Protein AF-A0A8J6LBN3-F1 (afdb_monomer_lite)

InterPro domains:
  IPR030045 Alpha-catulin 1 [PTHR46342] (18-241)
  IPR036723 Alpha-catenin/vinculin-like superfamily [SSF47220] (35-167)

pLDDT: mean 79.12, std 19.77, range [32.19, 98.75]

Foldseek 3Di:
DVVVVVVVVVVVVVCVVPVVVVVVVVVVVVVVVVVVLLVLLVVLLVLLVCLVVLLVVLLVLLVVLLVCLLVLVPVVNVVSLVVNVVSLVSLLVSLVSLLVSAPDPVLVVLSVVLSVQSVVLSNVLSVLSVVCSVPNPDPVSSVSNVVSSVSSVVSSVSSNVSSVVSVCNSPDDPDPPPVVPPPPPDDPPPPDDDPDPDPDPPVVVVVVVVVVVVVVVVVVVVVVVVVVVVVVVVVVVVVVPDDDPPPVVPVVPPPD

Secondary structure (DSSP, 8-state):
-HHHHHHHHHHHHHHHHT-HHHHHHHHHHHHHHHHHHHHHHHHHHHHHHHHHHHHHHHHHHHHHHHHHHHTT-HHHHHHHHHHHHHHHHHHHHHHHHHHHH-SSHHHHHHHHHHHHHHHHHTTHHHHHHHHHHHSTT-HHHHHHHHHHHHHHHHHHHHHHHHHHHHHHHHH-------------S-SS-------------HHHHHHHHHHHHHHHHHHHHHHHHHHHHHHHHHHHHHHTT------TTTTTSS--

Organism: Tenebrio molitor (NCBI:txid7067)

Sequence (256 aa):
MFWIWIVKLKIGFEGAINCPEVENSVSACINSARDLSRHLANAGIQQAQELSTATKQGLELVSSIRQQALMSDIDRLHHTSNAFQDSIDHILEVCKLLRHVAVSETLQVSAKFTEINLRVYGPQVITAAKTLAAYPGSKIAQENLEVFADMYQWLVSDVTTIVKDVLEASQAKPEKQVYMSLPRPGKHGTTSKPLKAVRLDTEEQEKIAKSGLEMKLITSEMDAETDKWQESNTQVEAVRKFPPCVFSEIIVNEQN

Structure (mmCIF, N/CA/C/O backbone):
data_AF-A0A8J6LBN3-F1
#
_entry.id   AF-A0A8J6LBN3-F1
#
loop_
_atom_site.group_PDB
_atom_site.id
_atom_site.type_symbol
_atom_site.label_atom_id
_atom_site.label_alt_id
_atom_site.label_comp_id
_atom_site.label_asym_id
_atom_site.label_entity_id
_atom_site.label_seq_id
_atom_site.pdbx_PDB_ins_code
_atom_site.Cartn_x
_atom_site.Cartn_y
_atom_site.Cartn_z
_atom_site.occupancy
_atom_site.B_iso_or_equiv
_atom_site.auth_seq_id
_atom_site.auth_comp_id
_atom_site.auth_asym_id
_atom_site.auth_atom_id
_atom_site.pdbx_PDB_model_num
ATOM 1 N N . MET A 1 1 ? 18.881 -17.335 -69.784 1.00 61.88 1 MET A N 1
ATOM 2 C CA . MET A 1 1 ? 17.927 -16.371 -69.182 1.00 61.88 1 MET A CA 1
ATOM 3 C C . MET A 1 1 ? 17.550 -16.711 -67.740 1.00 61.88 1 MET A C 1
ATOM 5 O O . MET A 1 1 ? 17.575 -15.811 -66.915 1.00 61.88 1 MET A O 1
ATOM 9 N N . PHE A 1 2 ? 17.277 -17.976 -67.399 1.00 60.41 2 PHE A N 1
ATOM 10 C CA . PHE A 1 2 ? 16.879 -18.385 -66.038 1.00 60.41 2 PHE A CA 1
ATOM 11 C C . PHE A 1 2 ? 17.919 -18.055 -64.944 1.00 60.41 2 PHE A C 1
ATOM 13 O O . PHE A 1 2 ? 17.580 -17.504 -63.904 1.00 60.41 2 PHE A O 1
ATOM 20 N N . TRP A 1 3 ? 19.207 -18.277 -65.225 1.00 57.00 3 TRP A N 1
ATOM 21 C CA . TRP A 1 3 ? 20.314 -17.916 -64.325 1.00 57.00 3 TRP A CA 1
ATOM 22 C C . TRP A 1 3 ? 20.430 -16.410 -64.060 1.00 57.00 3 TRP A C 1
ATOM 24 O O . TRP A 1 3 ? 20.698 -15.999 -62.939 1.00 57.00 3 TRP A O 1
ATOM 34 N N . ILE A 1 4 ? 20.161 -15.579 -65.069 1.00 73.56 4 ILE A N 1
ATOM 35 C CA . ILE A 1 4 ? 20.159 -14.116 -64.924 1.00 73.56 4 ILE A CA 1
ATOM 36 C C . ILE A 1 4 ? 19.003 -13.682 -64.019 1.00 73.56 4 ILE A C 1
ATOM 38 O O . ILE A 1 4 ? 19.170 -12.769 -63.217 1.00 73.56 4 ILE A O 1
ATOM 42 N N . TRP A 1 5 ? 17.850 -14.353 -64.112 1.00 75.06 5 TRP A N 1
ATOM 43 C CA . TRP A 1 5 ? 16.695 -14.078 -63.261 1.00 75.06 5 TRP A CA 1
ATOM 44 C C . TRP A 1 5 ? 16.951 -14.483 -61.804 1.00 75.06 5 TRP A C 1
ATOM 46 O O . TRP A 1 5 ? 16.699 -13.683 -60.913 1.00 75.06 5 TRP A O 1
ATOM 56 N N . ILE A 1 6 ? 17.558 -15.652 -61.562 1.00 74.31 6 ILE A N 1
ATOM 57 C CA . ILE A 1 6 ? 17.963 -16.098 -60.216 1.00 74.31 6 ILE A CA 1
ATOM 58 C C . ILE A 1 6 ? 18.986 -15.142 -59.593 1.00 74.31 6 ILE A C 1
ATOM 60 O O . ILE A 1 6 ? 18.838 -14.774 -58.433 1.00 74.31 6 ILE A O 1
ATOM 64 N N . VAL A 1 7 ? 19.990 -14.693 -60.353 1.00 71.94 7 VAL A N 1
ATOM 65 C CA . VAL A 1 7 ? 20.985 -13.724 -59.865 1.00 71.94 7 VAL A CA 1
ATOM 66 C C . VAL A 1 7 ? 20.333 -12.370 -59.566 1.00 71.94 7 VAL A C 1
ATOM 68 O O . VAL A 1 7 ? 20.595 -11.796 -58.516 1.00 71.94 7 VAL A O 1
ATOM 71 N N . LYS A 1 8 ? 19.412 -11.885 -60.412 1.00 66.19 8 LYS A N 1
ATOM 72 C CA . LYS A 1 8 ? 18.632 -10.663 -60.134 1.00 66.19 8 LYS A CA 1
ATOM 73 C C . LYS A 1 8 ? 17.746 -10.795 -58.894 1.00 66.19 8 LYS A C 1
ATOM 75 O O . LYS A 1 8 ? 17.638 -9.840 -58.134 1.00 66.19 8 LYS A O 1
ATOM 80 N N . LEU A 1 9 ? 17.140 -11.963 -58.682 1.00 62.69 9 LEU A N 1
ATOM 81 C CA . LEU A 1 9 ? 16.309 -12.247 -57.513 1.00 62.69 9 LEU A CA 1
ATOM 82 C C . LEU A 1 9 ? 17.159 -12.321 -56.236 1.00 62.69 9 LEU A C 1
ATOM 84 O O . LEU A 1 9 ? 16.776 -11.760 -55.218 1.00 62.69 9 LEU A O 1
ATOM 88 N N . LYS A 1 10 ? 18.338 -12.957 -56.305 1.00 54.16 10 LYS A N 1
ATOM 89 C CA . LYS A 1 10 ? 19.305 -13.066 -55.203 1.00 54.16 10 LYS A CA 1
ATOM 90 C C . LYS A 1 10 ? 19.868 -11.695 -54.809 1.00 54.16 10 LYS A C 1
ATOM 92 O O . LYS A 1 10 ? 19.822 -11.357 -53.636 1.00 54.16 10 LYS A O 1
ATOM 97 N N . ILE A 1 11 ? 20.270 -10.875 -55.786 1.00 58.59 11 ILE A N 1
ATOM 98 C CA . ILE A 1 11 ? 20.751 -9.497 -55.572 1.00 58.59 11 ILE A CA 1
ATOM 99 C C . ILE A 1 11 ? 19.627 -8.586 -55.055 1.00 58.59 11 ILE A C 1
ATOM 101 O O . ILE A 1 11 ? 19.864 -7.761 -54.180 1.00 58.59 11 ILE A O 1
ATOM 105 N N . GLY A 1 12 ? 18.397 -8.740 -55.556 1.00 58.03 12 GLY A N 1
ATOM 106 C CA . GLY A 1 12 ? 17.231 -8.017 -55.036 1.00 58.03 12 GLY A CA 1
ATOM 107 C C . GLY A 1 12 ? 16.886 -8.404 -53.594 1.00 58.03 12 GLY A C 1
ATOM 108 O O . GLY A 1 12 ? 16.470 -7.552 -52.815 1.00 58.03 12 GLY A O 1
ATOM 109 N N . PHE A 1 13 ? 17.117 -9.665 -53.219 1.00 53.53 13 PHE A N 1
ATOM 110 C CA . PHE A 1 13 ? 16.928 -10.166 -51.859 1.00 53.53 13 PHE A CA 1
ATOM 111 C C . PHE A 1 13 ? 18.063 -9.722 -50.915 1.00 53.53 13 PHE A C 1
ATOM 113 O O . PHE A 1 13 ? 17.789 -9.256 -49.816 1.00 53.53 13 PHE A O 1
ATOM 120 N N . GLU A 1 14 ? 19.326 -9.762 -51.350 1.00 52.44 14 GLU A N 1
ATOM 121 C CA . GLU A 1 14 ? 20.478 -9.234 -50.592 1.00 52.44 14 GLU A CA 1
ATOM 122 C C . GLU A 1 14 ? 20.447 -7.704 -50.446 1.00 52.44 14 GLU A C 1
ATOM 124 O O . GLU A 1 14 ? 20.830 -7.182 -49.401 1.00 52.44 14 GLU A O 1
ATOM 129 N N . GLY A 1 15 ? 19.920 -6.980 -51.439 1.00 55.19 15 GLY A N 1
ATOM 130 C CA . GLY A 1 15 ? 19.675 -5.536 -51.354 1.00 55.19 15 GLY A CA 1
ATOM 131 C C . GLY A 1 15 ? 18.536 -5.159 -50.399 1.00 55.19 15 GLY A C 1
ATOM 132 O O . GLY A 1 15 ? 18.567 -4.080 -49.814 1.00 55.19 15 GLY A O 1
ATOM 133 N N . ALA A 1 16 ? 17.563 -6.052 -50.193 1.00 54.28 16 ALA A N 1
ATOM 134 C CA . ALA A 1 16 ? 16.491 -5.867 -49.214 1.00 54.28 16 ALA A CA 1
ATOM 135 C C . ALA A 1 16 ? 16.938 -6.186 -47.774 1.00 54.28 16 ALA A C 1
ATOM 137 O O . ALA A 1 16 ? 16.460 -5.548 -46.840 1.00 54.28 16 ALA A O 1
ATOM 138 N N . ILE A 1 17 ? 17.876 -7.128 -47.594 1.00 58.03 17 ILE A N 1
ATOM 139 C CA . ILE A 1 17 ? 18.447 -7.507 -46.284 1.00 58.03 17 ILE A CA 1
ATOM 140 C C . ILE A 1 17 ? 19.339 -6.397 -45.694 1.00 58.03 17 ILE A C 1
ATOM 142 O O . ILE A 1 17 ? 19.475 -6.311 -44.481 1.00 58.03 17 ILE A O 1
ATOM 146 N N . ASN A 1 18 ? 19.905 -5.523 -46.531 1.00 61.47 18 ASN A N 1
ATOM 147 C CA . ASN A 1 18 ? 20.752 -4.393 -46.129 1.00 61.47 18 ASN A CA 1
ATOM 148 C C . ASN A 1 18 ? 20.163 -3.056 -46.607 1.00 61.47 18 ASN A C 1
ATOM 150 O O . ASN A 1 18 ? 20.886 -2.206 -47.126 1.00 61.47 18 ASN A O 1
ATOM 154 N N . CYS A 1 19 ? 18.847 -2.864 -46.485 1.00 74.38 19 CYS A N 1
ATOM 155 C CA . CYS A 1 19 ? 18.234 -1.585 -46.831 1.00 74.38 19 CYS A CA 1
ATOM 156 C C . CYS A 1 19 ? 18.476 -0.567 -45.695 1.00 74.38 19 CYS A C 1
ATOM 158 O O . CYS A 1 19 ? 17.833 -0.669 -44.646 1.00 74.38 19 CYS A O 1
ATOM 160 N N . PRO A 1 20 ? 19.362 0.436 -45.869 1.00 82.06 20 PRO A N 1
ATOM 161 C CA . PRO A 1 20 ? 19.705 1.381 -44.804 1.00 82.06 20 PRO A CA 1
ATOM 162 C C . PRO A 1 20 ? 18.500 2.207 -44.339 1.00 82.06 20 PRO A C 1
ATOM 164 O O . PRO A 1 20 ? 18.468 2.660 -43.204 1.00 82.06 20 PRO A O 1
ATOM 167 N N . GLU A 1 21 ? 17.485 2.382 -45.185 1.00 86.25 21 GLU A N 1
ATOM 168 C CA . GLU A 1 21 ? 16.239 3.064 -44.828 1.00 86.25 21 GLU A CA 1
ATOM 169 C C . GLU A 1 21 ? 15.400 2.255 -43.826 1.00 86.25 21 GLU A C 1
ATOM 171 O O . GLU A 1 21 ? 14.834 2.828 -42.891 1.00 86.25 21 GLU A O 1
ATOM 176 N N . VAL A 1 22 ? 15.381 0.922 -43.957 1.00 86.88 22 VAL A N 1
ATOM 177 C CA . VAL A 1 22 ? 14.714 0.027 -42.999 1.00 86.88 22 VAL A CA 1
ATOM 178 C C . VAL A 1 22 ? 15.486 0.009 -41.683 1.00 86.88 22 VAL A C 1
ATOM 180 O O . VAL A 1 22 ? 14.884 0.220 -40.637 1.00 86.88 22 VAL A O 1
ATOM 183 N N . GLU A 1 23 ? 16.812 -0.139 -41.724 1.00 86.25 23 GLU A N 1
ATOM 184 C CA . GLU A 1 23 ? 17.676 -0.084 -40.532 1.00 86.25 23 GLU A CA 1
ATOM 185 C C . GLU A 1 23 ? 17.567 1.257 -39.785 1.00 86.25 23 GLU A C 1
ATOM 187 O O . GLU A 1 23 ? 17.463 1.291 -38.555 1.00 86.25 23 GLU A O 1
ATOM 192 N N . ASN A 1 24 ? 17.511 2.375 -40.518 1.00 90.25 24 ASN A N 1
ATOM 193 C CA . ASN A 1 24 ? 17.287 3.704 -39.947 1.00 90.25 24 ASN A CA 1
ATOM 194 C C . ASN A 1 24 ? 15.899 3.812 -39.304 1.00 90.25 24 ASN A C 1
ATOM 196 O O . ASN A 1 24 ? 15.774 4.358 -38.209 1.00 90.25 24 ASN A O 1
ATOM 200 N N . SER A 1 25 ? 14.865 3.269 -39.953 1.00 91.19 25 SER A N 1
ATOM 201 C CA . SER A 1 25 ? 13.492 3.270 -39.430 1.00 91.19 25 SER A CA 1
ATOM 202 C C . SER A 1 25 ? 13.354 2.399 -38.178 1.00 91.19 25 SER A C 1
ATOM 204 O O . SER A 1 25 ? 12.734 2.815 -37.200 1.00 91.19 25 SER A O 1
ATOM 206 N N . VAL A 1 26 ? 13.984 1.219 -38.166 1.00 91.75 26 VAL A N 1
ATOM 207 C CA . VAL A 1 26 ? 14.058 0.324 -37.000 1.00 91.75 26 VAL A CA 1
ATOM 208 C C . VAL A 1 26 ? 14.799 1.012 -35.856 1.00 91.75 26 VAL A C 1
ATOM 210 O O . VAL A 1 26 ? 14.298 1.052 -34.733 1.00 91.75 26 VAL A O 1
ATOM 213 N N . SER A 1 27 ? 15.952 1.623 -36.137 1.00 92.50 27 SER A N 1
ATOM 214 C CA . SER A 1 27 ? 16.734 2.368 -35.144 1.00 92.50 27 SER A CA 1
ATOM 215 C C . SER A 1 27 ? 15.947 3.543 -34.559 1.00 92.50 27 SER A C 1
ATOM 217 O O . SER A 1 27 ? 15.926 3.727 -33.341 1.00 92.50 27 SER A O 1
ATOM 219 N N . ALA A 1 28 ? 15.252 4.311 -35.404 1.00 93.75 28 ALA A N 1
ATOM 220 C CA . ALA A 1 28 ? 14.377 5.396 -34.971 1.00 93.75 28 ALA A CA 1
ATOM 221 C C . ALA A 1 28 ? 13.243 4.878 -34.074 1.00 93.75 28 ALA A C 1
ATOM 223 O O . ALA A 1 28 ? 13.033 5.421 -32.993 1.00 93.75 28 ALA A O 1
ATOM 224 N N . CYS A 1 29 ? 12.583 3.782 -34.461 1.00 93.69 29 CYS A N 1
ATOM 225 C CA . CYS A 1 29 ? 11.525 3.157 -33.668 1.00 93.69 29 CYS A CA 1
ATOM 226 C C . CYS A 1 29 ? 12.027 2.679 -32.296 1.00 93.69 29 CYS A C 1
ATOM 228 O O . CYS A 1 29 ? 11.369 2.915 -31.283 1.00 93.69 29 CYS A O 1
ATOM 230 N N . ILE A 1 30 ? 13.202 2.041 -32.237 1.00 92.75 30 ILE A N 1
ATOM 231 C CA . ILE A 1 30 ? 13.820 1.602 -30.977 1.00 92.75 30 ILE A CA 1
ATOM 232 C C . ILE A 1 30 ? 14.120 2.806 -30.078 1.00 92.75 30 ILE A C 1
ATOM 234 O O . ILE A 1 30 ? 13.855 2.756 -28.876 1.00 92.75 30 ILE A O 1
ATOM 238 N N . ASN A 1 31 ? 14.656 3.891 -30.642 1.00 92.62 31 ASN A N 1
ATOM 239 C CA . ASN A 1 31 ? 14.957 5.101 -29.880 1.00 92.62 31 ASN A CA 1
ATOM 240 C C . ASN A 1 31 ? 13.678 5.755 -29.344 1.00 92.62 31 ASN A C 1
ATOM 242 O O . ASN A 1 31 ? 13.597 6.021 -28.149 1.00 92.62 31 ASN A O 1
ATOM 246 N N . SER A 1 32 ? 12.641 5.900 -30.172 1.00 94.38 32 SER A N 1
ATOM 247 C CA . SER A 1 32 ? 11.343 6.420 -29.729 1.00 94.38 32 SER A CA 1
ATOM 248 C C . SER A 1 32 ? 10.697 5.553 -28.642 1.00 94.38 32 SER A C 1
ATOM 250 O O . SER A 1 32 ? 10.142 6.087 -27.685 1.00 94.38 32 SER A O 1
ATOM 252 N N . ALA A 1 33 ? 10.799 4.222 -28.739 1.00 88.69 33 ALA A N 1
ATOM 253 C CA . ALA A 1 33 ? 10.294 3.311 -27.711 1.00 88.69 33 ALA A CA 1
ATOM 254 C C . ALA A 1 33 ? 11.056 3.456 -26.381 1.00 88.69 33 ALA A C 1
ATOM 256 O O . ALA A 1 33 ? 10.445 3.448 -25.310 1.00 88.69 33 ALA A O 1
ATOM 257 N N . ARG A 1 34 ? 12.382 3.637 -26.435 1.00 86.94 34 ARG A N 1
ATOM 258 C CA . ARG A 1 34 ? 13.212 3.902 -25.248 1.00 86.94 34 ARG A CA 1
ATOM 259 C C . ARG A 1 34 ? 12.866 5.238 -24.599 1.00 86.94 34 ARG A C 1
ATOM 261 O O . ARG A 1 34 ? 12.738 5.291 -23.378 1.00 86.94 34 ARG A O 1
ATOM 268 N N . ASP A 1 35 ? 12.679 6.284 -25.396 1.00 88.50 35 ASP A N 1
ATOM 269 C CA . ASP A 1 35 ? 12.306 7.608 -24.894 1.00 88.50 35 ASP A CA 1
ATOM 270 C C . ASP A 1 35 ? 10.929 7.578 -24.226 1.00 88.50 35 ASP A C 1
ATOM 272 O O . ASP A 1 35 ? 10.769 8.085 -23.114 1.00 88.50 35 ASP A O 1
ATOM 276 N N . LEU A 1 36 ? 9.955 6.900 -24.841 1.00 87.25 36 LEU A N 1
ATOM 277 C CA . LEU A 1 36 ? 8.641 6.686 -24.237 1.00 87.25 36 LEU A CA 1
ATOM 278 C C . LEU A 1 36 ? 8.747 5.924 -22.911 1.00 87.25 36 LEU A C 1
ATOM 280 O O . LEU A 1 36 ? 8.191 6.369 -21.908 1.00 87.25 36 LEU A O 1
ATOM 284 N N . SER A 1 37 ? 9.489 4.813 -22.881 1.00 84.69 37 SER A N 1
ATOM 285 C CA . SER A 1 37 ? 9.711 4.035 -21.656 1.00 84.69 37 SER A CA 1
ATOM 286 C C . SER A 1 37 ? 10.328 4.891 -20.550 1.00 84.69 37 SER A C 1
ATOM 288 O O . SER A 1 37 ? 9.928 4.784 -19.392 1.00 84.69 37 SER A O 1
ATOM 290 N N . ARG A 1 38 ? 11.275 5.768 -20.897 1.00 85.00 38 ARG A N 1
ATOM 291 C CA . ARG A 1 38 ? 11.908 6.689 -19.951 1.00 85.00 38 ARG A CA 1
ATOM 292 C C . ARG A 1 38 ? 10.930 7.741 -19.435 1.00 85.00 38 ARG A C 1
ATOM 294 O O . ARG A 1 38 ? 10.927 8.026 -18.242 1.00 85.00 38 ARG A O 1
ATOM 301 N N . HIS A 1 39 ? 10.100 8.316 -20.303 1.00 87.50 39 HIS A N 1
ATOM 302 C CA . HIS A 1 39 ? 9.077 9.278 -19.890 1.00 87.50 39 HIS A CA 1
ATOM 303 C C . HIS A 1 39 ? 8.029 8.643 -18.972 1.00 87.50 39 HIS A C 1
ATOM 305 O O . HIS A 1 39 ? 7.681 9.245 -17.960 1.00 87.50 39 HIS A O 1
ATOM 311 N N . LEU A 1 40 ? 7.582 7.420 -19.272 1.00 84.94 40 LEU A N 1
ATOM 312 C CA . LEU A 1 40 ? 6.661 6.672 -18.413 1.00 84.94 40 LEU A CA 1
ATOM 313 C C . LEU A 1 40 ? 7.285 6.356 -17.051 1.00 84.94 40 LEU A C 1
ATOM 315 O O . LEU A 1 40 ? 6.641 6.566 -16.026 1.00 84.94 40 LEU A O 1
ATOM 319 N N . ALA A 1 41 ? 8.549 5.923 -17.029 1.00 83.56 41 ALA A N 1
ATOM 320 C CA . ALA A 1 41 ? 9.274 5.689 -15.785 1.00 83.56 41 ALA A CA 1
ATOM 321 C C . ALA A 1 41 ? 9.385 6.970 -14.947 1.00 83.56 41 ALA A C 1
ATOM 323 O O . ALA A 1 41 ? 9.051 6.959 -13.766 1.00 83.56 41 ALA A O 1
ATOM 324 N N . ASN A 1 42 ? 9.765 8.093 -15.564 1.00 85.00 42 ASN A N 1
ATOM 325 C CA . ASN A 1 42 ? 9.857 9.385 -14.884 1.00 85.00 42 ASN A CA 1
ATOM 326 C C . ASN A 1 42 ? 8.506 9.857 -14.331 1.00 85.00 42 ASN A C 1
ATOM 328 O O . ASN A 1 42 ? 8.455 10.343 -13.205 1.00 85.00 42 ASN A O 1
ATOM 332 N N . ALA A 1 43 ? 7.422 9.705 -15.096 1.00 86.19 43 ALA A N 1
ATOM 333 C CA . ALA A 1 43 ? 6.079 10.059 -14.644 1.00 86.19 43 ALA A CA 1
ATOM 334 C C . ALA A 1 43 ? 5.640 9.184 -13.458 1.00 86.19 43 ALA A C 1
ATOM 336 O O . ALA A 1 43 ? 5.138 9.701 -12.461 1.00 86.19 43 ALA A O 1
ATOM 337 N N . GLY A 1 44 ? 5.897 7.872 -13.520 1.00 83.31 44 GLY A N 1
ATOM 338 C CA . GLY A 1 44 ? 5.601 6.963 -12.411 1.00 83.31 44 GLY A CA 1
ATOM 339 C C . GLY A 1 44 ? 6.398 7.278 -11.147 1.00 83.31 44 GLY A C 1
ATOM 340 O O . GLY A 1 44 ? 5.863 7.253 -10.041 1.00 83.31 44 GLY A O 1
ATOM 341 N N . ILE A 1 45 ? 7.659 7.659 -11.321 1.00 80.12 45 ILE A N 1
ATOM 342 C CA . ILE A 1 45 ? 8.553 8.114 -10.257 1.00 80.12 45 ILE A CA 1
ATOM 343 C C . ILE A 1 45 ? 8.069 9.421 -9.621 1.00 80.12 45 ILE A C 1
ATOM 345 O O . ILE A 1 45 ? 8.094 9.538 -8.399 1.00 80.12 45 ILE A O 1
ATOM 349 N N . GLN A 1 46 ? 7.611 10.391 -10.415 1.00 83.81 46 GLN A N 1
ATOM 350 C CA . GLN A 1 46 ? 7.053 11.643 -9.894 1.00 83.81 46 GLN A CA 1
ATOM 351 C C . GLN A 1 46 ? 5.806 11.382 -9.046 1.00 83.81 46 GLN A C 1
ATOM 353 O O . GLN A 1 46 ? 5.722 11.882 -7.928 1.00 83.81 46 GLN A O 1
ATOM 358 N N . GLN A 1 47 ? 4.900 10.519 -9.515 1.00 81.62 47 GLN A N 1
ATOM 359 C CA . GLN A 1 47 ? 3.726 10.127 -8.732 1.00 81.62 47 GLN A CA 1
ATOM 360 C C . GLN A 1 47 ? 4.120 9.431 -7.417 1.00 81.62 47 GLN A C 1
ATOM 362 O O . GLN A 1 47 ? 3.490 9.631 -6.382 1.00 81.62 47 GLN A O 1
ATOM 367 N N . ALA A 1 48 ? 5.208 8.655 -7.421 1.00 80.50 48 ALA A N 1
ATOM 368 C CA . ALA A 1 48 ? 5.722 8.005 -6.219 1.00 80.50 48 ALA A CA 1
ATOM 369 C C . ALA A 1 48 ? 6.308 8.986 -5.183 1.00 80.50 48 ALA A C 1
ATOM 371 O O . ALA A 1 48 ? 6.372 8.652 -4.001 1.00 80.50 48 ALA A O 1
ATOM 372 N N . GLN A 1 49 ? 6.700 10.204 -5.574 1.00 77.75 49 GLN A N 1
ATOM 373 C CA . GLN A 1 49 ? 7.167 11.228 -4.627 1.00 77.75 49 GLN A CA 1
ATOM 374 C C . GLN A 1 49 ? 6.018 11.778 -3.766 1.00 77.75 49 GLN A C 1
ATOM 376 O O . GLN A 1 49 ? 6.203 12.039 -2.572 1.00 77.75 49 GLN A O 1
ATOM 381 N N . GLU A 1 50 ? 4.811 11.872 -4.333 1.00 81.38 50 GLU A N 1
ATOM 382 C CA . GLU A 1 50 ? 3.594 12.268 -3.609 1.00 81.38 50 GLU A CA 1
ATOM 383 C C . GLU A 1 50 ? 3.136 11.201 -2.599 1.00 81.38 50 GLU A C 1
ATOM 385 O O . GLU A 1 50 ? 2.437 11.514 -1.631 1.00 81.38 50 GLU A O 1
ATOM 390 N N . LEU A 1 51 ? 3.597 9.953 -2.755 1.00 88.19 51 LEU A N 1
ATOM 391 C CA . LEU A 1 51 ? 3.222 8.829 -1.896 1.00 88.19 51 LEU A CA 1
ATOM 392 C C . LEU A 1 51 ? 3.587 9.047 -0.425 1.00 88.19 51 LEU A C 1
ATOM 394 O O . LEU A 1 51 ? 2.873 8.580 0.455 1.00 88.19 51 LEU A O 1
ATOM 398 N N . SER A 1 52 ? 4.656 9.801 -0.153 1.00 87.50 52 SER A N 1
ATOM 399 C CA . SER A 1 52 ? 5.058 10.184 1.209 1.00 87.50 52 SER A CA 1
ATOM 400 C C . SER A 1 52 ? 3.958 10.934 1.971 1.00 87.50 52 SER A C 1
ATOM 402 O O . SER A 1 52 ? 3.815 10.779 3.185 1.00 87.50 52 SER A O 1
ATOM 404 N N . THR A 1 53 ? 3.147 11.720 1.258 1.00 90.38 53 THR A N 1
ATOM 405 C CA . THR A 1 53 ? 2.010 12.438 1.842 1.00 90.38 53 THR A CA 1
ATOM 406 C C . THR A 1 53 ? 0.859 11.474 2.107 1.00 90.38 53 THR A C 1
ATOM 408 O O . THR A 1 53 ? 0.299 11.476 3.202 1.00 90.38 53 THR A O 1
ATOM 411 N N . ALA A 1 54 ? 0.547 10.606 1.139 1.00 91.00 54 ALA A N 1
ATOM 412 C CA . ALA A 1 54 ? -0.534 9.631 1.259 1.00 91.00 54 ALA A CA 1
ATOM 413 C C . ALA A 1 54 ? -0.290 8.621 2.394 1.00 91.00 54 ALA A C 1
ATOM 415 O O . ALA A 1 54 ? -1.201 8.330 3.168 1.00 91.00 54 ALA A O 1
ATOM 416 N N . THR A 1 55 ? 0.941 8.124 2.551 1.00 94.56 55 THR A N 1
ATOM 417 C CA . THR A 1 55 ? 1.285 7.186 3.630 1.00 94.56 55 THR A CA 1
ATOM 418 C C . THR A 1 55 ? 1.218 7.840 5.004 1.00 94.56 55 THR A C 1
ATOM 420 O O . THR A 1 55 ? 0.675 7.247 5.939 1.00 94.56 55 THR A O 1
ATOM 423 N N . LYS A 1 56 ? 1.700 9.082 5.132 1.00 95.31 56 LYS A N 1
ATOM 424 C CA . LYS A 1 56 ? 1.582 9.856 6.372 1.00 95.31 56 LYS A CA 1
ATOM 425 C C . LYS A 1 56 ? 0.118 10.093 6.749 1.00 95.31 56 LYS A C 1
ATOM 427 O O . LYS A 1 56 ? -0.255 9.851 7.894 1.00 95.31 56 LYS A O 1
ATOM 432 N N . GLN A 1 57 ? -0.708 10.501 5.786 1.00 95.50 57 GLN A N 1
ATOM 433 C CA . GLN A 1 57 ? -2.146 10.670 5.993 1.00 95.50 57 GLN A CA 1
ATOM 434 C C . GLN A 1 57 ? -2.801 9.359 6.451 1.00 95.50 57 GLN A C 1
ATOM 436 O O . GLN A 1 57 ? -3.581 9.362 7.400 1.00 95.50 57 GLN A O 1
ATOM 441 N N . GLY A 1 58 ? -2.440 8.225 5.843 1.00 97.62 58 GLY A N 1
ATOM 442 C CA . GLY A 1 58 ? -2.907 6.908 6.274 1.00 97.62 58 GLY A CA 1
ATOM 443 C C . GLY A 1 58 ? -2.586 6.604 7.744 1.00 97.62 58 GLY A C 1
ATOM 444 O O . GLY A 1 58 ? -3.457 6.145 8.477 1.00 97.62 58 GLY A O 1
ATOM 445 N N . LEU A 1 59 ? -1.371 6.910 8.215 1.00 98.12 59 LEU A N 1
ATOM 446 C CA . LEU A 1 59 ? -0.974 6.710 9.622 1.00 98.12 59 LEU A CA 1
ATOM 447 C C . LEU A 1 59 ? -1.758 7.609 10.600 1.00 98.12 59 LEU A C 1
ATOM 449 O O . LEU A 1 59 ? -2.137 7.176 11.694 1.00 98.12 59 LEU A O 1
ATOM 453 N N . GLU A 1 60 ? -2.034 8.854 10.208 1.00 98.31 60 GLU A N 1
ATOM 454 C CA . GLU A 1 60 ? -2.871 9.781 10.984 1.00 98.31 60 GLU A CA 1
ATOM 455 C C . GLU A 1 60 ? -4.327 9.284 11.074 1.00 98.31 60 GLU A C 1
ATOM 457 O O . GLU A 1 60 ? -4.955 9.351 12.139 1.00 98.31 60 GLU A O 1
ATOM 462 N N . LEU A 1 61 ? -4.848 8.706 9.986 1.00 98.62 61 LEU A N 1
ATOM 463 C CA . LEU A 1 61 ? -6.169 8.079 9.954 1.00 98.62 61 LEU A CA 1
ATOM 464 C C . LEU A 1 61 ? -6.234 6.846 10.864 1.00 98.62 61 LEU A C 1
ATOM 466 O O . LEU A 1 61 ? -7.180 6.742 11.640 1.00 98.62 61 LEU A O 1
ATOM 470 N N . VAL A 1 62 ? -5.222 5.969 10.868 1.00 98.62 62 VAL A N 1
ATOM 471 C CA . VAL A 1 62 ? -5.151 4.829 11.810 1.00 98.62 62 VAL A CA 1
ATOM 472 C C . VAL A 1 62 ? -5.178 5.302 13.264 1.00 98.62 62 VAL A C 1
ATOM 474 O O . VAL A 1 62 ? -5.910 4.751 14.090 1.00 98.62 62 VAL A O 1
ATOM 477 N N . SER A 1 63 ? -4.431 6.361 13.583 1.00 98.31 63 SER A N 1
ATOM 478 C CA . SER A 1 63 ? -4.428 6.951 14.928 1.00 98.31 63 SER A CA 1
ATOM 479 C C . SER A 1 63 ? -5.816 7.471 15.325 1.00 98.31 63 SER A C 1
ATOM 481 O O . SER A 1 63 ? -6.272 7.244 16.447 1.00 98.31 63 SER A O 1
ATOM 483 N N . SER A 1 64 ? -6.519 8.107 14.384 1.00 98.44 64 SER A N 1
ATOM 484 C CA . SER A 1 64 ? -7.888 8.601 14.576 1.00 98.44 64 SER A CA 1
ATOM 485 C C . SER A 1 64 ? -8.896 7.459 14.753 1.00 98.44 64 SER A C 1
ATOM 487 O O . SER A 1 64 ? -9.717 7.508 15.668 1.00 98.44 64 SER A O 1
ATOM 489 N N . ILE A 1 65 ? -8.792 6.404 13.937 1.00 98.62 65 ILE A N 1
ATOM 490 C CA . ILE A 1 65 ? -9.617 5.189 14.015 1.00 98.62 65 ILE A CA 1
ATOM 491 C C . ILE A 1 65 ? -9.495 4.546 15.399 1.00 98.62 65 ILE A C 1
ATOM 493 O O . ILE A 1 65 ? -10.510 4.224 16.014 1.00 98.62 65 ILE A O 1
ATOM 497 N N . ARG A 1 66 ? -8.270 4.411 15.927 1.00 98.06 66 ARG A N 1
ATOM 498 C CA . ARG A 1 66 ? -8.032 3.858 17.272 1.00 98.06 66 ARG A CA 1
ATOM 499 C C . ARG A 1 66 ? -8.763 4.640 18.357 1.00 98.06 66 ARG A C 1
ATOM 501 O O . ARG A 1 66 ? -9.449 4.047 19.187 1.00 98.06 66 ARG A O 1
ATOM 508 N N . GLN A 1 67 ? -8.647 5.966 18.336 1.00 97.38 67 GLN A N 1
ATOM 509 C CA . GLN A 1 67 ? -9.309 6.827 19.318 1.00 97.38 67 GLN A CA 1
ATOM 510 C C . GLN A 1 67 ? -10.836 6.751 19.210 1.00 97.38 67 GLN A C 1
ATOM 512 O O . GLN A 1 67 ? -11.520 6.593 20.219 1.00 97.38 67 GLN A O 1
ATOM 517 N N . GLN A 1 68 ? -11.375 6.822 17.993 1.00 98.12 68 GLN A N 1
ATOM 518 C CA . GLN A 1 68 ? -12.819 6.780 17.750 1.00 98.12 68 GLN A CA 1
ATOM 519 C C . GLN A 1 68 ? -13.431 5.423 18.124 1.00 98.12 68 GLN A C 1
ATOM 521 O O . GLN A 1 68 ? -14.517 5.388 18.699 1.00 98.12 68 GLN A O 1
ATOM 526 N N . ALA A 1 69 ? -12.723 4.319 17.866 1.00 97.88 69 ALA A N 1
ATOM 527 C CA . ALA A 1 69 ? -13.151 2.982 18.269 1.00 97.88 69 ALA A CA 1
ATOM 528 C C . ALA A 1 69 ? -13.208 2.830 19.797 1.00 97.88 69 ALA A C 1
ATOM 530 O O . ALA A 1 69 ? -14.210 2.351 20.323 1.00 97.88 69 ALA A O 1
ATOM 531 N N . LEU A 1 70 ? -12.188 3.313 20.520 1.00 96.25 70 LEU A N 1
ATOM 532 C CA . LEU A 1 70 ? -12.174 3.320 21.991 1.00 96.25 70 LEU A CA 1
ATOM 533 C C . LEU A 1 70 ? -13.331 4.133 22.586 1.00 96.25 70 LEU A C 1
ATOM 535 O O . LEU A 1 70 ? -13.924 3.734 23.585 1.00 96.25 70 LEU A O 1
ATOM 539 N N . MET A 1 71 ? -13.666 5.264 21.962 1.00 96.12 71 MET A N 1
ATOM 540 C CA . MET A 1 71 ? -14.783 6.119 22.377 1.00 96.12 71 MET A CA 1
ATOM 541 C C . MET A 1 71 ? -16.153 5.605 21.907 1.00 96.12 71 MET A C 1
ATOM 543 O O . MET A 1 71 ? -17.167 6.184 22.287 1.00 96.12 71 MET A O 1
ATOM 547 N N . SER A 1 72 ? -16.194 4.539 21.096 1.00 94.19 72 SER A N 1
ATOM 548 C CA . SER A 1 72 ? -17.413 4.021 20.451 1.00 94.19 72 SER A CA 1
ATOM 549 C C . SER A 1 72 ? -18.175 5.080 19.640 1.00 94.19 72 SER A C 1
ATOM 551 O O . SER A 1 72 ? -19.403 5.083 19.582 1.00 94.19 72 SER A O 1
ATOM 553 N N . ASP A 1 73 ? -17.443 5.989 18.996 1.00 95.06 73 ASP A N 1
ATOM 554 C CA . ASP A 1 73 ? -17.990 7.048 18.143 1.00 95.06 73 ASP A CA 1
ATOM 555 C C . ASP A 1 73 ? -18.215 6.505 16.721 1.00 95.06 73 ASP A C 1
ATOM 557 O O . ASP A 1 73 ? -17.383 6.672 15.826 1.00 95.06 73 ASP A O 1
ATOM 561 N N . ILE A 1 74 ? -19.312 5.762 16.542 1.00 96.19 74 ILE A N 1
ATOM 562 C CA . ILE A 1 74 ? -19.557 4.925 15.354 1.00 96.19 74 ILE A CA 1
ATOM 563 C C . ILE A 1 74 ? -19.649 5.741 14.058 1.00 96.19 74 ILE A C 1
ATOM 565 O O . ILE A 1 74 ? -19.085 5.333 13.041 1.00 96.19 74 ILE A O 1
ATOM 569 N N . ASP A 1 75 ? -20.316 6.896 14.084 1.00 96.81 75 ASP A N 1
ATOM 570 C CA . ASP A 1 75 ? -20.505 7.727 12.891 1.00 96.81 75 ASP A CA 1
ATOM 571 C C . ASP A 1 75 ? -19.174 8.309 12.398 1.00 96.81 75 ASP A C 1
ATOM 573 O O . ASP A 1 75 ? -18.852 8.233 11.205 1.00 96.81 75 ASP A O 1
ATOM 577 N N . ARG A 1 76 ? -18.351 8.841 13.317 1.00 97.25 76 ARG A N 1
ATOM 578 C CA . ARG A 1 76 ? -17.016 9.343 12.962 1.00 97.25 76 ARG A CA 1
ATOM 579 C C . ARG A 1 76 ? -16.087 8.212 12.548 1.00 97.25 76 ARG A C 1
ATOM 581 O O . ARG A 1 76 ? -15.403 8.357 11.536 1.00 97.25 76 ARG A O 1
ATOM 588 N N . LEU A 1 77 ? -16.127 7.081 13.255 1.00 98.25 77 LEU A N 1
ATOM 589 C CA . LEU A 1 77 ? -15.366 5.884 12.903 1.00 98.25 77 LEU A CA 1
ATOM 590 C C . LEU A 1 77 ? -15.681 5.416 11.481 1.00 98.25 77 LEU A C 1
ATOM 592 O O . LEU A 1 77 ? -14.762 5.094 10.729 1.00 98.25 77 LEU A O 1
ATOM 596 N N . HIS A 1 78 ? -16.954 5.410 11.082 1.00 98.25 78 HIS A N 1
ATOM 597 C CA . HIS A 1 78 ? -17.361 5.043 9.727 1.00 98.25 78 HIS A CA 1
ATOM 598 C C . HIS A 1 78 ? -16.789 6.008 8.678 1.00 98.25 78 HIS A C 1
ATOM 600 O O . HIS A 1 78 ? -16.201 5.568 7.691 1.00 98.25 78 HIS A O 1
ATOM 606 N N . HIS A 1 79 ? -16.896 7.321 8.905 1.00 98.31 79 HIS A N 1
ATOM 607 C CA . HIS A 1 79 ? -16.354 8.319 7.980 1.00 98.31 79 HIS A CA 1
ATOM 608 C C . HIS A 1 79 ? -14.825 8.229 7.850 1.00 98.31 79 HIS A C 1
ATOM 610 O O . HIS A 1 79 ? -14.297 8.204 6.739 1.00 98.31 79 HIS A O 1
ATOM 616 N N . THR A 1 80 ? -14.108 8.122 8.973 1.00 98.50 80 THR A N 1
ATOM 617 C CA . THR A 1 80 ? -12.646 7.978 8.977 1.00 98.50 80 THR A CA 1
ATOM 618 C C . THR A 1 80 ? -12.207 6.644 8.363 1.00 98.50 80 THR A C 1
ATOM 620 O O . THR A 1 80 ? -11.213 6.618 7.644 1.00 98.50 80 THR A O 1
ATOM 623 N N . SER A 1 81 ? -12.965 5.558 8.556 1.00 98.50 81 SER A N 1
ATOM 624 C CA . SER A 1 81 ? -12.694 4.262 7.912 1.00 98.50 81 SER A CA 1
ATOM 625 C C . SER A 1 81 ? -12.796 4.337 6.388 1.00 98.50 81 SER A C 1
ATOM 627 O O . SER A 1 81 ? -11.951 3.770 5.703 1.00 98.50 81 SER A O 1
ATOM 629 N N . ASN A 1 82 ? -13.783 5.060 5.849 1.00 98.38 82 ASN A N 1
ATOM 630 C CA . ASN A 1 82 ? -13.908 5.246 4.401 1.00 98.38 82 ASN A CA 1
ATOM 631 C C . ASN A 1 82 ? -12.733 6.058 3.843 1.00 98.38 82 ASN A C 1
ATOM 633 O O . ASN A 1 82 ? -12.092 5.621 2.896 1.00 98.38 82 ASN A O 1
ATOM 637 N N . ALA A 1 83 ? -12.374 7.171 4.493 1.00 98.25 83 ALA A N 1
ATOM 638 C CA . ALA A 1 83 ? -11.206 7.961 4.095 1.00 98.25 83 ALA A CA 1
ATOM 639 C C . ALA A 1 83 ? -9.893 7.154 4.171 1.00 98.25 83 ALA A C 1
ATOM 641 O O . ALA A 1 83 ? -8.983 7.343 3.364 1.00 98.25 83 ALA A O 1
ATOM 642 N N . PHE A 1 84 ? -9.784 6.243 5.141 1.00 98.62 84 PHE A N 1
ATOM 643 C CA . PHE A 1 84 ? -8.648 5.334 5.258 1.00 98.62 84 PHE A CA 1
ATOM 644 C C . PHE A 1 84 ? -8.619 4.288 4.139 1.00 98.62 84 PHE A C 1
ATOM 646 O O . PHE A 1 84 ? -7.554 4.033 3.582 1.00 98.62 84 PHE A O 1
ATOM 653 N N . GLN A 1 85 ? -9.772 3.736 3.760 1.00 98.25 85 GLN A N 1
ATOM 654 C CA . GLN A 1 85 ? -9.870 2.836 2.613 1.00 98.25 85 GLN A CA 1
ATOM 655 C C . GLN A 1 85 ? -9.478 3.545 1.309 1.00 98.25 85 GLN A C 1
ATOM 657 O O . GLN A 1 85 ? -8.673 3.003 0.555 1.00 98.25 85 GLN A O 1
ATOM 662 N N . ASP A 1 86 ? -9.939 4.780 1.095 1.00 97.31 86 ASP A N 1
ATOM 663 C CA . ASP A 1 86 ? -9.542 5.593 -0.062 1.00 97.31 86 ASP A CA 1
ATOM 664 C C . ASP A 1 86 ? -8.018 5.833 -0.085 1.00 97.31 86 ASP A C 1
ATOM 666 O O . ASP A 1 86 ? -7.377 5.792 -1.137 1.00 97.31 86 ASP A O 1
ATOM 670 N N . SER A 1 87 ? -7.407 6.043 1.090 1.00 96.19 87 SER A N 1
ATOM 671 C CA . SER A 1 87 ? -5.951 6.169 1.234 1.00 96.19 87 SER A CA 1
ATOM 672 C C . SER A 1 87 ? -5.219 4.872 0.868 1.00 96.19 87 SER A C 1
ATOM 674 O O . SER A 1 87 ? -4.229 4.929 0.135 1.00 96.19 87 SER A O 1
ATOM 676 N N . ILE A 1 88 ? -5.714 3.709 1.312 1.00 97.38 88 ILE A N 1
ATOM 677 C CA . ILE A 1 88 ? -5.174 2.397 0.922 1.00 97.38 88 ILE A CA 1
ATOM 678 C C . ILE A 1 88 ? -5.263 2.215 -0.594 1.00 97.38 88 ILE A C 1
ATOM 680 O O . ILE A 1 88 ? -4.271 1.837 -1.217 1.00 97.38 88 ILE A O 1
ATOM 684 N N . ASP A 1 89 ? -6.416 2.509 -1.194 1.00 96.69 89 ASP A N 1
ATOM 685 C CA . ASP A 1 89 ? -6.637 2.339 -2.630 1.00 96.69 89 ASP A CA 1
ATOM 686 C C . ASP A 1 89 ? -5.688 3.228 -3.445 1.00 96.69 89 ASP A C 1
ATOM 688 O O . ASP A 1 89 ? -5.065 2.755 -4.399 1.00 96.69 89 ASP A O 1
ATOM 692 N N . HIS A 1 90 ? -5.471 4.475 -3.016 1.00 94.00 90 HIS A N 1
ATOM 693 C CA . HIS A 1 90 ? -4.482 5.357 -3.635 1.00 94.00 90 HIS A CA 1
ATOM 694 C C . HIS A 1 90 ? -3.059 4.781 -3.546 1.00 94.00 90 HIS A C 1
ATOM 696 O O . HIS A 1 90 ? -2.351 4.726 -4.555 1.00 94.00 90 HIS A O 1
ATOM 702 N N . ILE A 1 91 ? -2.638 4.301 -2.371 1.00 95.00 91 ILE A N 1
ATOM 703 C CA . ILE A 1 91 ? -1.311 3.690 -2.205 1.00 95.00 91 ILE A CA 1
ATOM 704 C C . ILE A 1 91 ? -1.171 2.449 -3.103 1.00 95.00 91 ILE A C 1
ATOM 706 O O . ILE A 1 91 ? -0.135 2.267 -3.745 1.00 95.00 91 ILE A O 1
ATOM 710 N N . LEU A 1 92 ? -2.217 1.623 -3.209 1.00 95.25 92 LEU A N 1
ATOM 711 C CA . LEU A 1 92 ? -2.226 0.438 -4.067 1.00 95.25 92 LEU A CA 1
ATOM 712 C C . LEU A 1 92 ? -2.066 0.785 -5.551 1.00 95.25 92 LEU A C 1
ATOM 714 O O . LEU A 1 92 ? -1.342 0.077 -6.255 1.00 95.25 92 LEU A O 1
ATOM 718 N N . GLU A 1 93 ? -2.693 1.857 -6.039 1.00 93.19 93 GLU A N 1
ATOM 719 C CA . GLU A 1 93 ? -2.492 2.318 -7.420 1.00 93.19 93 GLU A CA 1
ATOM 720 C C . GLU A 1 93 ? -1.040 2.744 -7.676 1.00 93.19 93 GLU A C 1
ATOM 722 O O . GLU A 1 93 ? -0.453 2.379 -8.700 1.00 93.19 93 GLU A O 1
ATOM 727 N N . VAL A 1 94 ? -0.403 3.418 -6.715 1.00 89.44 94 VAL A N 1
ATOM 728 C CA . VAL A 1 94 ? 1.019 3.772 -6.832 1.00 89.44 94 VAL A CA 1
ATOM 729 C C . VAL A 1 94 ? 1.911 2.526 -6.788 1.00 89.44 94 VAL A C 1
ATOM 731 O O . VAL A 1 94 ? 2.831 2.413 -7.596 1.00 89.44 94 VAL A O 1
ATOM 734 N N . CYS A 1 95 ? 1.626 1.536 -5.936 1.00 91.62 95 CYS A N 1
ATOM 735 C CA . CYS A 1 95 ? 2.356 0.261 -5.936 1.00 91.62 95 CYS A CA 1
ATOM 736 C C . CYS A 1 95 ? 2.253 -0.477 -7.283 1.00 91.62 95 CYS A C 1
ATOM 738 O O . CYS A 1 95 ? 3.254 -1.007 -7.776 1.00 91.62 95 CYS A O 1
ATOM 740 N N . LYS A 1 96 ? 1.072 -0.479 -7.917 1.00 92.00 96 LYS A N 1
ATOM 741 C CA . LYS A 1 96 ? 0.893 -1.042 -9.267 1.00 92.00 96 LYS A CA 1
ATOM 742 C C . LYS A 1 96 ? 1.758 -0.310 -10.290 1.00 92.00 96 LYS A C 1
ATOM 744 O O . LYS A 1 96 ? 2.409 -0.962 -11.106 1.00 92.00 96 LYS A O 1
ATOM 749 N N . LEU A 1 97 ? 1.791 1.021 -10.234 1.00 90.38 97 LEU A N 1
ATOM 750 C CA . LEU A 1 97 ? 2.611 1.849 -11.116 1.00 90.38 97 LEU A CA 1
ATOM 751 C C . LEU A 1 97 ? 4.107 1.564 -10.936 1.00 90.38 97 LEU A C 1
ATOM 753 O O . LEU A 1 97 ? 4.798 1.322 -11.924 1.00 90.38 97 LEU A O 1
ATOM 757 N N . LEU A 1 98 ? 4.585 1.499 -9.688 1.00 87.56 98 LEU A N 1
ATOM 758 C CA . LEU A 1 98 ? 5.970 1.152 -9.347 1.00 87.56 98 LEU A CA 1
ATOM 759 C C . LEU A 1 98 ? 6.380 -0.201 -9.923 1.00 87.56 98 LEU A C 1
ATOM 761 O O . LEU A 1 98 ? 7.457 -0.320 -10.504 1.00 87.56 98 LEU A O 1
ATOM 765 N N . ARG A 1 99 ? 5.500 -1.206 -9.847 1.00 90.69 99 ARG A N 1
ATOM 766 C CA . ARG A 1 99 ? 5.737 -2.511 -10.475 1.00 90.69 99 ARG A CA 1
ATOM 767 C C . ARG A 1 99 ? 5.919 -2.403 -11.991 1.00 90.69 99 ARG A C 1
ATOM 769 O O . ARG A 1 99 ? 6.735 -3.126 -12.542 1.00 90.69 99 ARG A O 1
ATOM 776 N N . HIS A 1 100 ? 5.181 -1.533 -12.678 1.00 89.50 100 HIS A N 1
ATOM 777 C CA . HIS A 1 100 ? 5.310 -1.380 -14.132 1.00 89.50 100 HIS A CA 1
ATOM 778 C C . HIS A 1 100 ? 6.578 -0.637 -14.563 1.00 89.50 100 HIS A C 1
ATOM 780 O O . HIS A 1 100 ? 7.073 -0.889 -15.660 1.00 89.50 100 HIS A O 1
ATOM 786 N N . VAL A 1 101 ? 7.101 0.261 -13.725 1.00 88.00 101 VAL A N 1
ATOM 787 C CA . VAL A 1 101 ? 8.303 1.054 -14.041 1.00 88.00 101 VAL A CA 1
ATOM 788 C C . VAL A 1 101 ? 9.591 0.474 -13.452 1.00 88.00 101 VAL A C 1
ATOM 790 O O . VAL A 1 101 ? 10.679 0.925 -13.802 1.00 88.00 101 VAL A O 1
ATOM 793 N N . ALA A 1 102 ? 9.491 -0.530 -12.579 1.00 89.75 102 ALA A N 1
ATOM 794 C CA . ALA A 1 102 ? 10.637 -1.213 -11.997 1.00 89.75 102 ALA A CA 1
ATOM 795 C C . ALA A 1 102 ? 11.521 -1.864 -13.078 1.00 89.75 102 ALA A C 1
ATOM 797 O O . ALA A 1 102 ? 11.062 -2.659 -13.902 1.00 89.75 102 ALA A O 1
ATOM 798 N N . VAL A 1 103 ? 12.817 -1.542 -13.028 1.00 88.31 103 VAL A N 1
ATOM 799 C CA . VAL A 1 103 ? 13.819 -1.905 -14.048 1.00 88.31 103 VAL A CA 1
ATOM 800 C C . VAL A 1 103 ? 14.336 -3.345 -13.950 1.00 88.31 103 VAL A C 1
ATOM 802 O O . VAL A 1 103 ? 15.041 -3.798 -14.848 1.00 88.31 103 VAL A O 1
ATOM 805 N N . SER A 1 104 ? 14.009 -4.071 -12.876 1.00 90.19 104 SER A N 1
ATOM 806 C CA . SER A 1 104 ? 14.414 -5.465 -12.666 1.00 90.19 104 SER A CA 1
ATOM 807 C C . SER A 1 104 ? 13.245 -6.329 -12.200 1.00 90.19 104 SER A C 1
ATOM 809 O O . SER A 1 104 ? 12.355 -5.860 -11.491 1.00 90.19 104 SER A O 1
ATOM 811 N N . GLU A 1 105 ? 13.269 -7.613 -12.562 1.00 92.56 105 GLU A N 1
ATOM 812 C CA . GLU A 1 105 ? 12.247 -8.583 -12.150 1.00 92.56 105 GLU A CA 1
ATOM 813 C C . GLU A 1 105 ? 12.167 -8.714 -10.623 1.00 92.56 105 GLU A C 1
ATOM 815 O O . GLU A 1 105 ? 11.075 -8.745 -10.063 1.00 92.56 105 GLU A O 1
ATOM 820 N N . THR A 1 106 ? 13.309 -8.681 -9.929 1.00 94.12 106 THR A N 1
ATOM 821 C CA . THR A 1 106 ? 13.358 -8.682 -8.461 1.00 94.12 106 THR A CA 1
ATOM 822 C C . THR A 1 106 ? 12.538 -7.535 -7.868 1.00 94.12 106 THR A C 1
ATOM 824 O O . THR A 1 106 ? 11.714 -7.764 -6.987 1.00 94.12 106 THR A O 1
ATOM 827 N N . LEU A 1 107 ? 12.699 -6.309 -8.380 1.00 91.75 107 LEU A N 1
ATOM 828 C CA . LEU A 1 107 ? 11.931 -5.154 -7.904 1.00 91.75 107 LEU A CA 1
ATOM 829 C C . LEU A 1 107 ? 10.445 -5.261 -8.266 1.00 91.75 107 LEU A C 1
ATOM 831 O O . LEU A 1 107 ? 9.592 -4.874 -7.469 1.00 91.75 107 LEU A O 1
ATOM 835 N N . GLN A 1 108 ? 10.115 -5.828 -9.430 1.00 93.69 108 GLN A N 1
ATOM 836 C CA . GLN A 1 108 ? 8.723 -6.089 -9.812 1.00 93.69 108 GLN A CA 1
ATOM 837 C C . GLN A 1 108 ? 8.045 -7.076 -8.853 1.00 93.69 108 GLN A C 1
ATOM 839 O O . GLN A 1 108 ? 6.895 -6.863 -8.457 1.00 93.69 108 GLN A O 1
ATOM 844 N N . VAL A 1 109 ? 8.753 -8.139 -8.460 1.00 95.12 109 VAL A N 1
ATOM 845 C CA . VAL A 1 109 ? 8.274 -9.131 -7.490 1.00 95.12 109 VAL A CA 1
ATOM 846 C C . VAL A 1 109 ? 8.089 -8.494 -6.115 1.00 95.12 109 VAL A C 1
ATOM 848 O O . VAL A 1 109 ? 7.015 -8.648 -5.532 1.00 95.12 109 VAL A O 1
ATOM 851 N N . SER A 1 110 ? 9.068 -7.724 -5.629 1.00 94.38 110 SER A N 1
ATOM 852 C CA . SER A 1 110 ? 8.967 -7.016 -4.347 1.00 94.38 110 SER A CA 1
ATOM 853 C C . SER A 1 110 ? 7.789 -6.037 -4.322 1.00 94.38 110 SER A C 1
ATOM 855 O O . SER A 1 110 ? 6.962 -6.105 -3.418 1.00 94.38 110 SER A O 1
ATOM 857 N N . ALA A 1 111 ? 7.624 -5.206 -5.358 1.00 92.38 111 ALA A N 1
ATOM 858 C CA . ALA A 1 111 ? 6.492 -4.280 -5.464 1.00 92.38 111 ALA A CA 1
ATOM 859 C C . ALA A 1 111 ? 5.138 -5.001 -5.482 1.00 92.38 111 ALA A C 1
ATOM 861 O O . ALA A 1 111 ? 4.192 -4.576 -4.818 1.00 92.38 111 ALA A O 1
ATOM 862 N N . LYS A 1 112 ? 5.045 -6.128 -6.200 1.00 94.56 112 LYS A N 1
ATOM 863 C CA . LYS A 1 112 ? 3.841 -6.968 -6.210 1.00 94.56 112 LYS A CA 1
ATOM 864 C C . LYS A 1 112 ? 3.548 -7.555 -4.828 1.00 94.56 112 LYS A C 1
ATOM 866 O O . LYS A 1 112 ? 2.385 -7.625 -4.440 1.00 94.56 112 LYS A O 1
ATOM 871 N N . PHE A 1 113 ? 4.572 -7.998 -4.106 1.00 94.62 113 PHE A N 1
ATOM 872 C CA . PHE A 1 113 ? 4.415 -8.557 -2.766 1.00 94.62 113 PHE A CA 1
ATOM 873 C C . PHE A 1 113 ? 3.909 -7.503 -1.775 1.00 94.62 113 PHE A C 1
ATOM 875 O O . PHE A 1 113 ? 2.913 -7.741 -1.092 1.00 94.62 113 PHE A O 1
ATOM 882 N N . THR A 1 114 ? 4.514 -6.313 -1.773 1.00 93.44 114 THR A N 1
ATOM 883 C CA . THR A 1 114 ? 4.060 -5.173 -0.966 1.00 93.44 114 THR A CA 1
ATOM 884 C C . THR A 1 114 ? 2.611 -4.790 -1.287 1.00 93.44 114 THR A C 1
ATOM 886 O O . THR A 1 114 ? 1.810 -4.618 -0.369 1.00 93.44 114 THR A O 1
ATOM 889 N N . GLU A 1 115 ? 2.233 -4.734 -2.573 1.00 94.88 115 GLU A N 1
ATOM 890 C CA . GLU A 1 115 ? 0.849 -4.470 -3.008 1.00 94.88 115 GLU A CA 1
ATOM 891 C C . GLU A 1 115 ? -0.139 -5.499 -2.429 1.00 94.88 115 GLU A C 1
ATOM 893 O O . GLU A 1 115 ? -1.189 -5.133 -1.898 1.00 94.88 115 GLU A O 1
ATOM 898 N N . ILE A 1 116 ? 0.184 -6.794 -2.530 1.00 96.31 116 ILE A N 1
ATOM 899 C CA . ILE A 1 116 ? -0.683 -7.878 -2.046 1.00 96.31 116 ILE A CA 1
ATOM 900 C C . ILE A 1 116 ? -0.868 -7.779 -0.532 1.00 96.31 116 ILE A C 1
ATOM 902 O O . ILE A 1 116 ? -2.003 -7.830 -0.057 1.00 96.31 116 ILE A O 1
ATOM 906 N N . ASN A 1 117 ? 0.220 -7.606 0.219 1.00 95.94 117 ASN A N 1
ATOM 907 C CA . ASN A 1 117 ? 0.148 -7.522 1.674 1.00 95.94 117 ASN A CA 1
ATOM 908 C C . ASN A 1 117 ? -0.662 -6.307 2.125 1.00 95.94 117 ASN A C 1
ATOM 910 O O . ASN A 1 117 ? -1.525 -6.447 2.990 1.00 95.94 117 ASN A O 1
ATOM 914 N N . LEU A 1 118 ? -0.456 -5.139 1.507 1.00 97.00 118 LEU A N 1
ATOM 915 C CA . LEU A 1 118 ? -1.235 -3.949 1.838 1.00 97.00 118 LEU A CA 1
ATOM 916 C C . LEU A 1 118 ? -2.730 -4.158 1.571 1.00 97.00 118 LEU A C 1
ATOM 918 O O . LEU A 1 118 ? -3.554 -3.820 2.419 1.00 97.00 118 LEU A O 1
ATOM 922 N N . ARG A 1 119 ? -3.085 -4.770 0.434 1.00 97.56 119 ARG A N 1
ATOM 923 C CA . ARG A 1 119 ? -4.482 -5.064 0.081 1.00 97.56 119 ARG A CA 1
ATOM 924 C C . ARG A 1 119 ? -5.155 -6.001 1.083 1.00 97.56 119 ARG A C 1
ATOM 926 O O . ARG A 1 119 ? -6.333 -5.826 1.374 1.00 97.56 119 ARG A O 1
ATOM 933 N N . VAL A 1 120 ? -4.435 -7.011 1.568 1.00 96.94 120 VAL A N 1
ATOM 934 C CA . VAL A 1 120 ? -4.987 -8.023 2.482 1.00 96.94 120 VAL A CA 1
ATOM 935 C C . VAL A 1 120 ? -5.075 -7.492 3.912 1.00 96.94 120 VAL A C 1
ATOM 937 O O . VAL A 1 120 ? -6.114 -7.634 4.561 1.00 96.94 120 VAL A O 1
ATOM 940 N N . TYR A 1 121 ? -3.996 -6.878 4.402 1.00 97.69 121 TYR A N 1
ATOM 941 C CA . TYR A 1 121 ? -3.843 -6.530 5.814 1.00 97.69 121 TYR A CA 1
ATOM 942 C C . TYR A 1 121 ? -4.260 -5.095 6.149 1.00 97.69 121 TYR A C 1
ATOM 944 O O . TYR A 1 121 ? -4.734 -4.862 7.257 1.00 97.69 121 TYR A O 1
ATOM 952 N N . GLY A 1 122 ? -4.162 -4.143 5.215 1.00 98.00 122 GLY A N 1
ATOM 953 C CA . GLY A 1 122 ? -4.562 -2.748 5.447 1.00 98.00 122 GLY A CA 1
ATOM 954 C C . GLY A 1 122 ? -6.010 -2.604 5.942 1.00 98.00 122 GLY A C 1
ATOM 955 O O . GLY A 1 122 ? -6.228 -2.027 7.009 1.00 98.00 122 GLY A O 1
ATOM 956 N N . PRO A 1 123 ? -7.008 -3.200 5.259 1.00 98.25 123 PRO A N 1
ATOM 957 C CA . PRO A 1 123 ? -8.408 -3.129 5.685 1.00 98.25 123 PRO A CA 1
ATOM 958 C C . PRO A 1 123 ? -8.698 -3.788 7.045 1.00 98.25 123 PRO A C 1
ATOM 960 O O . PRO A 1 123 ? -9.726 -3.496 7.659 1.00 98.25 123 PRO A O 1
ATOM 963 N N . GLN A 1 124 ? -7.808 -4.650 7.558 1.00 98.38 124 GLN A N 1
ATOM 964 C CA . GLN A 1 124 ? -8.023 -5.335 8.840 1.00 98.38 124 GLN A CA 1
ATOM 965 C C . GLN A 1 124 ? -8.028 -4.371 10.030 1.00 98.38 124 GLN A C 1
ATOM 967 O O . GLN A 1 124 ? -8.686 -4.652 11.031 1.00 98.38 124 GLN A O 1
ATOM 972 N N . VAL A 1 125 ? -7.395 -3.198 9.902 1.00 98.75 125 VAL A N 1
ATOM 973 C CA . VAL A 1 125 ? -7.489 -2.121 10.901 1.00 98.75 125 VAL A CA 1
ATOM 974 C C . VAL A 1 125 ? -8.945 -1.691 11.097 1.00 98.75 125 VAL A C 1
ATOM 976 O O . VAL A 1 125 ? -9.402 -1.558 12.230 1.00 98.75 125 VAL A O 1
ATOM 979 N N . ILE A 1 126 ? -9.704 -1.529 10.006 1.00 98.62 126 ILE A N 1
ATOM 980 C CA . ILE A 1 126 ? -11.122 -1.140 10.052 1.00 98.62 126 ILE A CA 1
ATOM 981 C C . ILE A 1 126 ? -11.945 -2.243 10.721 1.00 98.62 126 ILE A C 1
ATOM 983 O O . ILE A 1 126 ? -12.787 -1.960 11.575 1.00 98.62 126 ILE A O 1
ATOM 987 N N . THR A 1 127 ? -11.706 -3.503 10.351 1.00 98.25 127 THR A N 1
ATOM 988 C CA . THR A 1 127 ? -12.407 -4.655 10.934 1.00 98.25 127 THR A CA 1
ATOM 989 C C . THR A 1 127 ? -12.166 -4.743 12.439 1.00 98.25 127 THR A C 1
ATOM 991 O O . THR A 1 127 ? -13.122 -4.820 13.209 1.00 98.25 127 THR A O 1
ATOM 994 N N . ALA A 1 128 ? -10.907 -4.652 12.876 1.00 98.31 128 ALA A N 1
ATOM 995 C CA . ALA A 1 128 ? -10.550 -4.668 14.291 1.00 98.31 128 ALA A CA 1
ATOM 996 C C . ALA A 1 128 ? -11.151 -3.478 15.054 1.00 98.31 128 ALA A C 1
ATOM 998 O O . ALA A 1 128 ? -11.652 -3.644 16.166 1.00 98.31 128 ALA A O 1
ATOM 999 N N . ALA A 1 129 ? -11.170 -2.294 14.438 1.00 98.56 129 ALA A N 1
ATOM 1000 C CA . ALA A 1 129 ? -11.740 -1.095 15.037 1.00 98.56 129 ALA A CA 1
ATOM 1001 C C . ALA A 1 129 ? -13.255 -1.207 15.233 1.00 98.56 129 ALA A C 1
ATOM 1003 O O . ALA A 1 129 ? -13.764 -0.825 16.285 1.00 98.56 129 ALA A O 1
ATOM 1004 N N . LYS A 1 130 ? -13.979 -1.781 14.265 1.00 98.06 130 LYS A N 1
ATOM 1005 C CA . LYS A 1 130 ? -15.417 -2.064 14.395 1.00 98.06 130 LYS A CA 1
ATOM 1006 C C . LYS A 1 130 ? -15.699 -3.052 15.527 1.00 98.06 130 LYS A C 1
ATOM 1008 O O . LYS A 1 130 ? -16.627 -2.826 16.298 1.00 98.06 130 LYS A O 1
ATOM 1013 N N . THR A 1 131 ? -14.882 -4.099 15.667 1.00 98.00 131 THR A N 1
ATOM 1014 C CA . THR A 1 131 ? -14.990 -5.045 16.789 1.00 98.00 131 THR A CA 1
ATOM 1015 C C . THR A 1 131 ? -14.768 -4.348 18.129 1.00 98.00 131 THR A C 1
ATOM 1017 O O . THR A 1 131 ? -15.553 -4.540 19.053 1.00 98.00 131 THR A O 1
ATOM 1020 N N . LEU A 1 132 ? -13.742 -3.499 18.240 1.00 98.06 132 LEU A N 1
ATOM 1021 C CA . LEU A 1 132 ? -13.506 -2.732 19.463 1.00 98.06 132 LEU A CA 1
ATOM 1022 C C . LEU A 1 132 ? -14.660 -1.772 19.771 1.00 98.06 132 LEU A C 1
ATOM 1024 O O . LEU A 1 132 ? -15.096 -1.702 20.913 1.00 98.06 132 LEU A O 1
ATOM 1028 N N . ALA A 1 133 ? -15.195 -1.080 18.767 1.00 97.69 133 ALA A N 1
ATOM 1029 C CA . ALA A 1 133 ? -16.311 -0.159 18.955 1.00 97.69 133 ALA A CA 1
ATOM 1030 C C . ALA A 1 133 ? -17.606 -0.867 19.399 1.00 97.69 133 ALA A C 1
ATOM 1032 O O . ALA A 1 133 ? -18.416 -0.278 20.109 1.00 97.69 133 ALA A O 1
ATOM 1033 N N . ALA A 1 134 ? -17.795 -2.136 19.022 1.00 97.06 134 ALA A N 1
ATOM 1034 C CA . ALA A 1 134 ? -18.889 -2.965 19.526 1.00 97.06 134 ALA A CA 1
ATOM 1035 C C . ALA A 1 134 ? -18.669 -3.426 20.982 1.00 97.06 134 ALA A C 1
ATOM 1037 O O . ALA A 1 134 ? -19.637 -3.649 21.709 1.00 97.06 134 ALA A O 1
ATOM 1038 N N . TYR A 1 135 ? -17.409 -3.549 21.420 1.00 96.19 135 TYR A N 1
ATOM 1039 C CA . TYR A 1 135 ? -17.025 -4.055 22.743 1.00 96.19 135 TYR A CA 1
ATOM 1040 C C . TYR A 1 135 ? -15.911 -3.203 23.396 1.00 96.19 135 TYR A C 1
ATOM 1042 O O . TYR A 1 135 ? -14.815 -3.713 23.652 1.00 96.19 135 TYR A O 1
ATOM 1050 N N . PRO A 1 136 ? -16.161 -1.922 23.732 1.00 93.62 136 PRO A N 1
ATOM 1051 C CA . PRO A 1 136 ? -15.111 -0.965 24.121 1.00 93.62 136 PRO A CA 1
ATOM 1052 C C . PRO A 1 136 ? -14.342 -1.333 25.400 1.00 93.62 136 PRO A C 1
ATOM 1054 O O . PRO A 1 136 ? -13.185 -0.947 25.569 1.00 93.62 136 PRO A O 1
ATOM 1057 N N . GLY A 1 137 ? -14.952 -2.112 26.300 1.00 92.94 137 GLY A N 1
ATOM 1058 C CA . GLY A 1 137 ? -14.308 -2.613 27.521 1.00 92.94 137 GLY A CA 1
ATOM 1059 C C . GLY A 1 137 ? -13.423 -3.853 27.326 1.00 92.94 137 GLY A C 1
ATOM 1060 O O . GLY A 1 137 ? -12.781 -4.294 28.279 1.00 92.94 137 GLY A O 1
ATOM 1061 N N . SER A 1 138 ? -13.394 -4.444 26.127 1.00 97.69 138 SER A N 1
ATOM 1062 C CA . SER A 1 138 ? -12.632 -5.665 25.855 1.00 97.69 138 SER A CA 1
ATOM 1063 C C . SER A 1 138 ? -11.154 -5.358 25.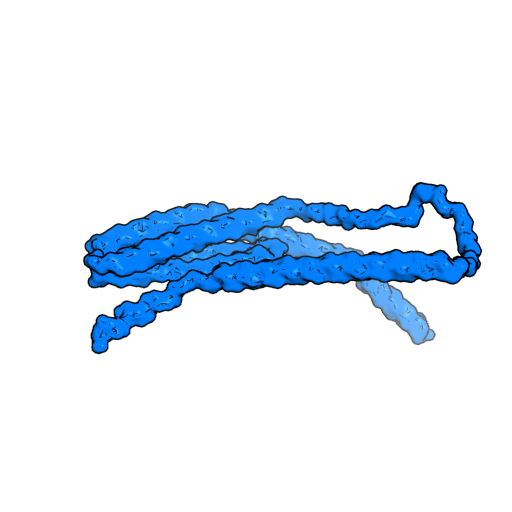622 1.00 97.69 138 SER A C 1
ATOM 1065 O O . SER A 1 138 ? -10.780 -4.808 24.588 1.00 97.69 138 SER A O 1
ATOM 1067 N N . LYS A 1 139 ? -10.290 -5.780 26.554 1.00 97.31 139 LYS A N 1
ATOM 1068 C CA . LYS A 1 139 ? -8.828 -5.665 26.397 1.00 97.31 139 LYS A CA 1
ATOM 1069 C C . LYS A 1 139 ? -8.309 -6.422 25.174 1.00 97.31 139 LYS A C 1
ATOM 1071 O O . LYS A 1 139 ? -7.456 -5.908 24.468 1.00 97.31 139 LYS A O 1
ATOM 1076 N N . ILE A 1 140 ? -8.890 -7.585 24.876 1.00 97.19 140 ILE A N 1
ATOM 1077 C CA . ILE A 1 140 ? -8.521 -8.397 23.707 1.00 97.19 140 ILE A CA 1
ATOM 1078 C C . ILE A 1 140 ? -8.822 -7.635 22.412 1.00 97.19 140 ILE A C 1
ATOM 1080 O O . ILE A 1 140 ? -8.010 -7.626 21.492 1.00 97.19 140 ILE A O 1
ATOM 1084 N N . ALA A 1 141 ? -9.972 -6.955 22.334 1.00 96.62 141 ALA A N 1
ATOM 1085 C CA . ALA A 1 141 ? -10.312 -6.156 21.158 1.00 96.62 141 ALA A CA 1
ATOM 1086 C C . ALA A 1 141 ? -9.390 -4.933 21.002 1.00 96.62 141 ALA A C 1
ATOM 1088 O O . ALA A 1 141 ? -9.061 -4.565 19.874 1.00 96.62 141 ALA A O 1
ATOM 1089 N N . GLN A 1 142 ? -8.952 -4.333 22.116 1.00 97.44 142 GLN A N 1
ATOM 1090 C CA . GLN A 1 142 ? -7.976 -3.238 22.112 1.00 97.44 142 GLN A CA 1
ATOM 1091 C C . GLN A 1 142 ? -6.614 -3.716 21.597 1.00 97.44 142 GLN A C 1
ATOM 1093 O O . GLN A 1 142 ? -6.116 -3.162 20.621 1.00 97.44 142 GLN A O 1
ATOM 1098 N N . GLU A 1 143 ? -6.063 -4.784 22.180 1.00 97.81 143 GLU A N 1
ATOM 1099 C CA . GLU A 1 143 ? -4.787 -5.382 21.761 1.00 97.81 143 GLU A CA 1
ATOM 1100 C C . GLU A 1 143 ? -4.824 -5.818 20.288 1.00 97.81 143 GLU A C 1
ATOM 1102 O O . GLU A 1 143 ? -3.895 -5.546 19.531 1.00 97.81 143 GLU A O 1
ATOM 1107 N N . ASN A 1 144 ? -5.929 -6.420 19.836 1.00 97.75 144 ASN A N 1
ATOM 1108 C CA . ASN A 1 144 ? -6.100 -6.816 18.438 1.00 97.75 144 ASN A CA 1
ATOM 1109 C C . ASN A 1 144 ? -6.052 -5.615 17.477 1.00 97.75 144 ASN A C 1
ATOM 1111 O O . ASN A 1 144 ? -5.433 -5.693 16.416 1.00 97.75 144 ASN A O 1
ATOM 1115 N N . LEU A 1 145 ? -6.681 -4.489 17.835 1.00 98.31 145 LEU A N 1
ATOM 1116 C CA . LEU A 1 145 ? -6.597 -3.271 17.028 1.00 98.31 145 LEU A CA 1
ATOM 1117 C C . LEU A 1 145 ? -5.175 -2.695 17.005 1.00 98.31 145 LEU A C 1
ATOM 1119 O O . LEU A 1 145 ? -4.742 -2.199 15.966 1.00 98.31 145 LEU A O 1
ATOM 1123 N N . GLU A 1 146 ? -4.439 -2.770 18.114 1.00 98.12 146 GLU A N 1
ATOM 1124 C CA . GLU A 1 146 ? -3.042 -2.324 18.165 1.00 98.12 146 GLU A CA 1
ATOM 1125 C C . GLU A 1 146 ? -2.139 -3.163 17.260 1.00 98.12 146 GLU A C 1
ATOM 1127 O O . GLU A 1 146 ? -1.393 -2.595 16.468 1.00 98.12 146 GLU A O 1
ATOM 1132 N N . VAL A 1 147 ? -2.296 -4.490 17.260 1.00 98.38 147 VAL A N 1
ATOM 1133 C CA . VAL A 1 147 ? -1.550 -5.383 16.356 1.00 98.38 147 VAL A CA 1
ATOM 1134 C C . VAL A 1 147 ? -1.762 -5.008 14.887 1.00 98.38 147 VAL A C 1
ATOM 1136 O O . VAL A 1 147 ? -0.802 -4.950 14.117 1.00 98.38 147 VAL A O 1
ATOM 1139 N N . PHE A 1 148 ? -3.002 -4.727 14.473 1.00 98.31 148 PHE A N 1
ATOM 1140 C CA . PHE A 1 148 ? -3.266 -4.323 13.089 1.00 98.31 148 PHE A CA 1
ATOM 1141 C C . PHE A 1 148 ? -2.797 -2.897 12.777 1.00 98.31 148 PHE A C 1
ATOM 1143 O O . PHE A 1 148 ? -2.384 -2.636 11.646 1.00 98.31 148 PHE A O 1
ATOM 1150 N N . ALA A 1 149 ? -2.819 -1.984 13.749 1.00 98.31 149 ALA A N 1
ATOM 1151 C CA . ALA A 1 149 ? -2.258 -0.646 13.580 1.00 98.31 149 ALA A CA 1
ATOM 1152 C C . ALA A 1 149 ? -0.734 -0.693 13.375 1.00 98.31 149 ALA A C 1
ATOM 1154 O O . ALA A 1 149 ? -0.226 -0.061 12.446 1.00 98.31 149 ALA A O 1
ATOM 1155 N N . ASP A 1 150 ? -0.028 -1.500 14.170 1.00 98.31 150 ASP A N 1
ATOM 1156 C CA . ASP A 1 150 ? 1.406 -1.739 14.008 1.00 98.31 150 ASP A CA 1
ATOM 1157 C C . ASP A 1 150 ? 1.688 -2.408 12.661 1.00 98.31 150 ASP A C 1
ATOM 1159 O O . ASP A 1 150 ? 2.558 -1.960 11.915 1.00 98.31 150 ASP A O 1
ATOM 1163 N N . MET A 1 151 ? 0.910 -3.434 12.290 1.00 98.12 151 MET A N 1
ATOM 1164 C CA . MET A 1 151 ? 1.008 -4.079 10.976 1.00 98.12 151 MET A CA 1
ATOM 1165 C C . MET A 1 151 ? 0.879 -3.060 9.839 1.00 98.12 151 MET A C 1
ATOM 1167 O O . MET A 1 151 ? 1.680 -3.078 8.908 1.00 98.12 151 MET A O 1
ATOM 1171 N N . TYR A 1 152 ? -0.075 -2.129 9.915 1.00 98.56 152 TYR A N 1
ATOM 1172 C CA . TYR A 1 152 ? -0.198 -1.077 8.909 1.00 98.56 152 TYR A CA 1
ATOM 1173 C C . TYR A 1 152 ? 1.046 -0.182 8.834 1.00 98.56 152 TYR A C 1
ATOM 1175 O O . TYR A 1 152 ? 1.479 0.175 7.738 1.00 98.56 152 TYR A O 1
ATOM 1183 N N . GLN A 1 153 ? 1.673 0.132 9.971 1.00 97.69 153 GLN A N 1
ATOM 1184 C CA . GLN A 1 153 ? 2.933 0.872 9.988 1.00 97.69 153 GLN A CA 1
ATOM 1185 C C . GLN A 1 153 ? 4.068 0.107 9.288 1.00 97.69 153 GLN A C 1
ATOM 1187 O O . GLN A 1 153 ? 4.821 0.711 8.518 1.00 97.69 153 GLN A O 1
ATOM 1192 N N . TRP A 1 154 ? 4.159 -1.212 9.483 1.00 97.69 154 TRP A N 1
ATOM 1193 C CA . TRP A 1 154 ? 5.105 -2.066 8.753 1.00 97.69 154 TRP A CA 1
ATOM 1194 C C . TRP A 1 154 ? 4.834 -2.067 7.245 1.00 97.69 154 TRP A C 1
ATOM 1196 O O . TRP A 1 154 ? 5.757 -1.867 6.458 1.00 97.69 154 TRP A O 1
ATOM 1206 N N . LEU A 1 155 ? 3.570 -2.197 6.832 1.00 96.81 155 LEU A N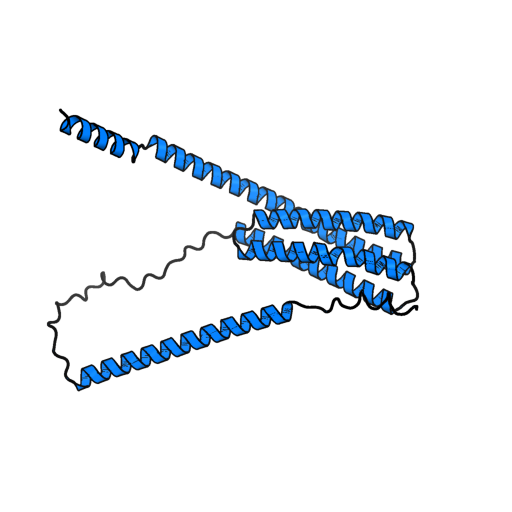 1
ATOM 1207 C CA . LEU A 1 155 ? 3.185 -2.156 5.416 1.00 96.81 155 LEU A CA 1
ATOM 1208 C C . LEU A 1 155 ? 3.555 -0.818 4.767 1.00 96.81 155 LEU A C 1
ATOM 1210 O O . LEU A 1 155 ? 4.088 -0.792 3.660 1.00 96.81 155 LEU A O 1
ATOM 1214 N N . VAL A 1 156 ? 3.316 0.299 5.461 1.00 96.56 156 VAL A N 1
ATOM 1215 C CA . VAL A 1 156 ? 3.729 1.631 5.001 1.00 96.56 156 VAL A CA 1
ATOM 1216 C C . VAL A 1 156 ? 5.249 1.717 4.849 1.00 96.56 156 VAL A C 1
ATOM 1218 O O . VAL A 1 156 ? 5.723 2.260 3.851 1.00 96.56 156 VAL A O 1
ATOM 1221 N N . SER A 1 157 ? 6.011 1.159 5.793 1.00 96.25 157 SER A N 1
ATOM 1222 C CA . SER A 1 157 ? 7.475 1.106 5.713 1.00 96.25 157 SER A CA 1
ATOM 1223 C C . SER A 1 157 ? 7.952 0.338 4.474 1.00 96.25 157 SER A C 1
ATOM 1225 O O . SER A 1 157 ? 8.819 0.830 3.740 1.00 96.25 157 SER A O 1
ATOM 1227 N N . ASP A 1 158 ? 7.352 -0.821 4.191 1.00 95.38 158 ASP A N 1
ATOM 1228 C CA . ASP A 1 158 ? 7.646 -1.616 2.993 1.00 95.38 158 ASP A CA 1
ATOM 1229 C C . ASP A 1 158 ? 7.333 -0.833 1.712 1.00 95.38 158 ASP A C 1
ATOM 1231 O O . ASP A 1 158 ? 8.150 -0.797 0.791 1.00 95.38 158 ASP A O 1
ATOM 1235 N N . VAL A 1 159 ? 6.191 -0.136 1.673 1.00 94.81 159 VAL A N 1
ATOM 1236 C CA . VAL A 1 159 ? 5.809 0.748 0.560 1.00 94.81 159 VAL A CA 1
ATOM 1237 C C . VAL A 1 159 ? 6.859 1.839 0.336 1.00 94.81 159 VAL A C 1
ATOM 1239 O O . VAL A 1 159 ? 7.302 2.052 -0.792 1.00 94.81 159 VAL A O 1
ATOM 1242 N N . THR A 1 160 ? 7.303 2.528 1.387 1.00 93.56 160 THR A N 1
ATOM 1243 C CA . THR A 1 160 ? 8.350 3.552 1.240 1.00 93.56 160 THR A CA 1
ATOM 1244 C C . THR A 1 160 ? 9.696 2.975 0.814 1.00 93.56 160 THR A C 1
ATOM 1246 O O . THR A 1 160 ? 10.414 3.616 0.046 1.00 93.56 160 THR A O 1
ATOM 1249 N N . THR A 1 161 ? 10.029 1.766 1.267 1.00 93.75 161 THR A N 1
ATOM 1250 C CA . THR A 1 161 ? 11.266 1.078 0.879 1.00 93.75 161 THR A CA 1
ATOM 1251 C C . THR A 1 161 ? 11.256 0.754 -0.607 1.00 93.75 161 THR A C 1
ATOM 1253 O O . THR A 1 161 ? 12.177 1.140 -1.320 1.00 93.75 161 THR A O 1
ATOM 1256 N N . ILE A 1 162 ? 10.175 0.154 -1.117 1.00 92.19 162 ILE A N 1
ATOM 1257 C CA . ILE A 1 162 ? 10.120 -0.209 -2.534 1.00 92.19 162 ILE A CA 1
ATOM 1258 C C . ILE A 1 162 ? 10.119 1.014 -3.459 1.00 92.19 162 ILE A C 1
ATOM 1260 O O . ILE A 1 162 ? 10.731 0.972 -4.524 1.00 92.19 162 ILE A O 1
ATOM 1264 N N . VAL A 1 163 ? 9.497 2.129 -3.054 1.00 91.19 163 VAL A N 1
ATOM 1265 C CA . VAL A 1 163 ? 9.598 3.404 -3.789 1.00 91.19 163 VAL A CA 1
ATOM 1266 C C . VAL A 1 163 ? 11.056 3.819 -3.919 1.00 91.19 163 VAL A C 1
ATOM 1268 O O . VAL A 1 163 ? 11.517 4.118 -5.019 1.00 91.19 163 VAL A O 1
ATOM 1271 N N . LYS A 1 164 ? 11.785 3.830 -2.800 1.00 91.19 164 LYS A N 1
ATOM 1272 C CA . LYS A 1 164 ? 13.193 4.218 -2.763 1.00 91.19 164 LYS A CA 1
ATOM 1273 C C . LYS A 1 164 ? 14.038 3.309 -3.656 1.00 91.19 164 LYS A C 1
ATOM 1275 O O . LYS A 1 164 ? 14.781 3.820 -4.489 1.00 91.19 164 LYS A O 1
ATOM 1280 N N . ASP A 1 165 ? 13.863 1.997 -3.553 1.00 92.00 165 ASP A N 1
ATOM 1281 C CA . ASP A 1 165 ? 14.634 1.028 -4.333 1.00 92.00 165 ASP A CA 1
ATOM 1282 C C . ASP A 1 165 ? 14.379 1.174 -5.843 1.00 92.00 165 ASP A C 1
ATOM 1284 O O . ASP A 1 165 ? 15.313 1.151 -6.647 1.00 92.00 165 ASP A O 1
ATOM 1288 N N . VAL A 1 166 ? 13.122 1.399 -6.250 1.00 90.12 166 VAL A N 1
ATOM 1289 C CA . VAL A 1 166 ? 12.767 1.658 -7.657 1.00 90.12 166 VAL A CA 1
ATOM 1290 C C . VAL A 1 166 ? 13.377 2.973 -8.154 1.00 90.12 166 VAL A C 1
ATOM 1292 O O . VAL A 1 166 ? 13.882 3.026 -9.280 1.00 90.12 166 VAL A O 1
ATOM 1295 N N . LEU A 1 167 ? 13.375 4.027 -7.332 1.00 87.38 167 LEU A N 1
ATOM 1296 C CA . LEU A 1 167 ? 13.985 5.318 -7.670 1.00 87.38 167 LEU A CA 1
ATOM 1297 C C . LEU A 1 167 ? 15.499 5.211 -7.852 1.00 87.38 167 LEU A C 1
ATOM 1299 O O . LEU A 1 167 ? 16.039 5.732 -8.831 1.00 87.38 167 LEU A O 1
ATOM 1303 N N . GLU A 1 168 ? 16.176 4.542 -6.922 1.00 89.31 168 GLU A N 1
ATOM 1304 C CA . GLU A 1 168 ? 17.625 4.351 -6.947 1.00 89.31 168 GLU A CA 1
ATOM 1305 C C . GLU A 1 168 ? 18.043 3.500 -8.149 1.00 89.31 168 GLU A C 1
ATOM 1307 O O . GLU A 1 168 ? 18.932 3.895 -8.907 1.00 89.31 168 GLU A O 1
ATOM 1312 N N . ALA A 1 169 ? 17.341 2.393 -8.405 1.00 88.50 169 ALA A N 1
ATOM 1313 C CA . ALA A 1 169 ? 17.616 1.525 -9.546 1.00 88.50 169 ALA A CA 1
ATOM 1314 C C . ALA A 1 169 ? 17.381 2.220 -10.897 1.00 88.50 169 ALA A C 1
ATOM 1316 O O . ALA A 1 169 ? 18.116 1.981 -11.853 1.00 88.50 169 ALA A O 1
ATOM 1317 N N . SER A 1 170 ? 16.401 3.124 -10.978 1.00 82.50 170 SER A N 1
ATOM 1318 C CA . SER A 1 170 ? 16.122 3.895 -12.199 1.00 82.50 170 SER A CA 1
ATOM 1319 C C . SER A 1 170 ? 17.185 4.960 -12.497 1.00 82.50 170 SER A C 1
ATOM 1321 O O . SER A 1 170 ? 17.350 5.373 -13.646 1.00 82.50 170 SER A O 1
ATOM 1323 N N . GLN A 1 171 ? 17.908 5.421 -11.472 1.00 80.38 171 GLN A N 1
ATOM 1324 C CA . GLN A 1 171 ? 18.991 6.404 -11.595 1.00 80.38 171 GLN A CA 1
ATOM 1325 C C . GLN A 1 171 ? 20.378 5.759 -11.701 1.00 80.38 171 GLN A C 1
ATOM 1327 O O . GLN A 1 171 ? 21.336 6.426 -12.111 1.00 80.38 171 GLN A O 1
ATOM 1332 N N . ALA A 1 172 ? 20.500 4.476 -11.352 1.00 76.44 172 ALA A N 1
ATOM 1333 C CA . ALA A 1 172 ? 21.739 3.731 -11.463 1.00 76.44 172 ALA A CA 1
ATOM 1334 C C . ALA A 1 172 ? 22.214 3.722 -12.924 1.00 76.44 172 ALA A C 1
ATOM 1336 O O . ALA A 1 172 ? 21.542 3.235 -13.836 1.00 76.44 172 ALA A O 1
ATOM 1337 N N . LYS A 1 173 ? 23.406 4.280 -13.169 1.00 59.00 173 LYS A N 1
ATOM 1338 C CA . LYS A 1 173 ? 24.076 4.098 -14.460 1.00 59.00 173 LYS A CA 1
ATOM 1339 C C . LYS A 1 173 ? 24.354 2.604 -14.624 1.00 59.00 173 LYS A C 1
ATOM 1341 O O . LYS A 1 173 ? 24.738 1.988 -13.632 1.00 59.00 173 LYS A O 1
ATOM 1346 N N . PRO A 1 174 ? 24.233 2.032 -15.837 1.00 57.31 174 PRO A N 1
ATOM 1347 C CA . PRO A 1 174 ? 24.681 0.670 -16.068 1.00 57.31 174 PRO A CA 1
ATOM 1348 C C . PRO A 1 174 ? 26.147 0.608 -15.654 1.00 57.31 174 PRO A C 1
ATOM 1350 O O . PRO A 1 174 ? 27.008 1.245 -16.274 1.00 57.31 174 PRO A O 1
ATOM 1353 N N . GLU A 1 175 ? 26.413 -0.089 -14.552 1.00 47.69 175 GLU A N 1
ATOM 1354 C CA . GLU A 1 175 ? 27.767 -0.399 -14.152 1.00 47.69 175 GLU A CA 1
ATOM 1355 C C . GLU A 1 175 ? 28.362 -1.129 -15.347 1.00 47.69 175 GLU A C 1
ATOM 1357 O O . GLU A 1 175 ? 27.823 -2.140 -15.809 1.00 47.69 175 GLU A O 1
ATOM 1362 N N . LYS A 1 176 ? 29.409 -0.552 -15.947 1.00 47.66 176 LYS A N 1
ATOM 1363 C CA . LYS A 1 176 ? 30.172 -1.274 -16.954 1.00 47.66 176 LYS A CA 1
ATOM 1364 C C . LYS A 1 176 ? 30.683 -2.494 -16.212 1.00 47.66 176 LYS A C 1
ATOM 1366 O O . LYS A 1 176 ? 31.655 -2.368 -15.475 1.00 47.66 176 LYS A O 1
ATOM 1371 N N . GLN A 1 177 ? 30.027 -3.640 -16.393 1.00 47.34 177 GLN A N 1
ATOM 1372 C CA . GLN A 1 177 ? 30.624 -4.925 -16.102 1.00 47.34 177 GLN A CA 1
ATOM 1373 C C . GLN A 1 177 ? 31.886 -4.957 -16.954 1.00 47.34 177 GLN A C 1
ATOM 1375 O O . GLN A 1 177 ? 31.874 -5.298 -18.137 1.00 47.34 177 GLN A O 1
ATOM 1380 N N . VAL A 1 178 ? 32.988 -4.504 -16.361 1.00 40.81 178 VAL A N 1
ATOM 1381 C CA . VAL A 1 178 ? 34.318 -4.848 -16.804 1.00 40.81 178 VAL A CA 1
ATOM 1382 C C . VAL A 1 178 ? 34.358 -6.330 -16.515 1.00 40.81 178 VAL A C 1
ATOM 1384 O O . VAL A 1 178 ? 34.719 -6.753 -15.423 1.00 40.81 178 VAL A O 1
ATOM 1387 N N . TYR A 1 179 ? 33.874 -7.120 -17.475 1.00 55.94 179 TYR A N 1
ATOM 1388 C CA . TYR A 1 179 ? 34.191 -8.526 -17.520 1.00 55.94 179 TYR A CA 1
ATOM 1389 C C . TYR A 1 179 ? 35.707 -8.536 -17.455 1.00 55.94 179 TYR A C 1
ATOM 1391 O O . TYR A 1 179 ? 36.367 -8.073 -18.396 1.00 55.94 179 TYR A O 1
ATOM 1399 N N . MET A 1 180 ? 36.235 -8.912 -16.288 1.00 46.34 180 MET A N 1
ATOM 1400 C CA . MET A 1 180 ? 37.653 -9.109 -16.075 1.00 46.34 180 MET A CA 1
ATOM 1401 C C . MET A 1 180 ? 38.015 -10.196 -17.060 1.00 46.34 180 MET A C 1
ATOM 1403 O O . MET A 1 180 ? 37.866 -11.387 -16.809 1.00 46.34 180 MET A O 1
ATOM 1407 N N . SER A 1 181 ? 38.380 -9.756 -18.257 1.00 58.03 181 SER A N 1
ATOM 1408 C CA . SER A 1 181 ? 38.907 -10.628 -19.269 1.00 58.03 181 SER A CA 1
ATOM 1409 C C . SER A 1 181 ? 40.120 -11.219 -18.585 1.00 58.03 181 SER A C 1
ATOM 1411 O O . SER A 1 181 ? 41.027 -10.469 -18.211 1.00 58.03 181 SER A O 1
ATOM 1413 N N . LEU A 1 182 ? 40.113 -12.537 -18.377 1.00 58.38 182 LEU A N 1
ATOM 1414 C CA . LEU A 1 182 ? 41.336 -13.261 -18.067 1.00 58.38 182 LEU A CA 1
ATOM 1415 C C . LEU A 1 182 ? 42.431 -12.691 -18.981 1.00 58.38 182 LEU A C 1
ATOM 1417 O O . LEU A 1 182 ? 42.141 -12.482 -20.170 1.00 58.38 182 LEU A O 1
ATOM 1421 N N . PRO A 1 183 ? 43.625 -12.357 -18.451 1.00 53.16 183 PRO A N 1
ATOM 1422 C CA . PRO A 1 183 ? 44.682 -11.725 -19.226 1.00 53.16 183 PRO A CA 1
ATOM 1423 C C . PRO A 1 183 ? 44.810 -12.430 -20.572 1.00 53.16 183 PRO A C 1
ATOM 1425 O O . PRO A 1 183 ? 45.129 -13.617 -20.615 1.00 53.16 183 PRO A O 1
ATOM 1428 N N . ARG A 1 184 ? 44.473 -11.734 -21.670 1.00 54.66 184 ARG A N 1
ATOM 1429 C CA . ARG A 1 184 ? 44.526 -12.341 -23.003 1.00 54.66 184 ARG A CA 1
ATOM 1430 C C . ARG A 1 184 ? 45.959 -12.828 -23.218 1.00 54.66 184 ARG A C 1
ATOM 1432 O O . ARG A 1 184 ? 46.871 -11.997 -23.158 1.00 54.66 184 ARG A O 1
ATOM 1439 N N . PRO A 1 185 ? 46.184 -14.128 -23.479 1.00 49.09 185 PRO A N 1
ATOM 1440 C CA . PRO A 1 185 ? 47.497 -14.601 -23.878 1.00 49.09 185 PRO A CA 1
ATOM 1441 C C . PRO A 1 185 ? 47.882 -13.887 -25.176 1.00 49.09 185 PRO A C 1
ATOM 1443 O O . PRO A 1 185 ? 47.285 -14.119 -26.224 1.00 49.09 185 PRO A O 1
ATOM 1446 N N . GLY A 1 186 ? 48.834 -12.960 -25.091 1.00 49.19 186 GLY A N 1
ATOM 1447 C CA . GLY A 1 186 ? 49.346 -12.243 -26.256 1.00 49.19 186 GLY A CA 1
ATOM 1448 C C . GLY A 1 186 ? 49.405 -10.733 -26.077 1.00 49.19 186 GLY A C 1
ATOM 1449 O O . GLY A 1 186 ? 48.593 -10.007 -26.642 1.00 49.19 186 GLY A O 1
ATOM 1450 N N . LYS A 1 187 ? 50.418 -10.261 -25.340 1.00 48.94 187 LYS A N 1
ATOM 1451 C CA . LYS A 1 187 ? 51.075 -8.968 -25.630 1.00 48.94 187 LYS A CA 1
ATOM 1452 C C . LYS A 1 187 ? 52.382 -8.733 -24.875 1.00 48.94 187 LYS A C 1
ATOM 1454 O O . LYS A 1 187 ? 53.146 -7.869 -25.286 1.00 48.94 187 LYS A O 1
ATOM 1459 N N . HIS A 1 188 ? 52.691 -9.537 -23.858 1.00 47.41 188 HIS A N 1
ATOM 1460 C CA . HIS A 1 188 ? 54.061 -9.682 -23.367 1.00 47.41 188 HIS A CA 1
ATOM 1461 C C . HIS A 1 188 ? 54.682 -10.930 -23.999 1.00 47.41 188 HIS A C 1
ATOM 1463 O O . HIS A 1 188 ? 54.124 -12.023 -23.923 1.00 47.41 188 HIS A O 1
ATOM 1469 N N . GLY A 1 189 ? 55.782 -10.735 -24.725 1.00 50.53 189 GLY A N 1
ATOM 1470 C CA . GLY A 1 189 ? 56.409 -11.739 -25.577 1.00 50.53 189 GLY A CA 1
ATOM 1471 C C . GLY A 1 189 ? 57.044 -12.894 -24.807 1.00 50.53 189 GLY A C 1
ATOM 1472 O O . GLY A 1 189 ? 58.242 -12.877 -24.556 1.00 50.53 189 GLY A O 1
ATOM 1473 N N . THR A 1 190 ? 56.264 -13.932 -24.512 1.00 56.00 190 THR A N 1
ATOM 1474 C CA . THR A 1 190 ? 56.773 -15.232 -24.034 1.00 56.00 190 THR A CA 1
ATOM 1475 C C . THR A 1 190 ? 56.523 -16.371 -25.023 1.00 56.00 190 THR A C 1
ATOM 1477 O O . THR A 1 190 ? 56.683 -17.540 -24.690 1.00 56.00 190 THR A O 1
ATOM 1480 N N . THR A 1 191 ? 56.184 -16.057 -26.278 1.00 52.34 191 THR A N 1
ATOM 1481 C CA . THR A 1 191 ? 56.204 -17.045 -27.365 1.00 52.34 191 THR A CA 1
ATOM 1482 C C . THR A 1 191 ? 57.648 -17.327 -27.779 1.00 52.34 191 THR A C 1
ATOM 1484 O O . THR A 1 191 ? 58.142 -16.835 -28.795 1.00 52.34 191 THR A O 1
ATOM 1487 N N . SER A 1 192 ? 58.337 -18.153 -27.002 1.00 48.50 192 SER A N 1
ATOM 1488 C CA . SER A 1 192 ? 59.544 -18.834 -27.453 1.00 48.50 192 SER A CA 1
ATOM 1489 C C . SER A 1 192 ? 59.235 -20.308 -27.708 1.00 48.50 192 SER A C 1
ATOM 1491 O O . SER A 1 192 ? 59.428 -21.169 -26.860 1.00 48.50 192 SER A O 1
ATOM 1493 N N . LYS A 1 193 ? 58.869 -20.555 -28.974 1.00 49.78 193 LYS A N 1
ATOM 1494 C CA . LYS A 1 193 ? 58.884 -21.837 -29.702 1.00 49.78 193 LYS A CA 1
ATOM 1495 C C . LYS A 1 193 ? 57.732 -22.810 -29.382 1.00 49.78 193 LYS A C 1
ATOM 1497 O O . LYS A 1 193 ? 57.374 -22.983 -28.223 1.00 49.78 193 LYS A O 1
ATOM 1502 N N . PRO A 1 194 ? 57.187 -23.516 -30.397 1.00 45.44 194 PRO A N 1
ATOM 1503 C CA . PRO A 1 194 ? 56.364 -24.693 -30.154 1.00 45.44 194 PRO A CA 1
ATOM 1504 C C . PRO A 1 194 ? 57.224 -25.712 -29.404 1.00 45.44 194 PRO A C 1
ATOM 1506 O O . PRO A 1 194 ? 58.232 -26.192 -29.934 1.00 45.44 194 PRO A O 1
ATOM 1509 N N . LEU A 1 195 ? 56.861 -26.009 -28.159 1.00 49.59 195 LEU A N 1
ATOM 1510 C CA . LEU A 1 195 ? 57.467 -27.109 -27.428 1.00 49.59 195 LEU A CA 1
ATOM 1511 C C . LEU A 1 195 ? 57.083 -28.394 -28.162 1.00 49.59 195 LEU A C 1
ATOM 1513 O O . LEU A 1 195 ? 55.904 -28.704 -28.333 1.00 49.59 195 LEU A O 1
ATOM 1517 N N . LYS A 1 196 ? 58.092 -29.126 -28.645 1.00 50.69 196 LYS A N 1
ATOM 1518 C CA . LYS A 1 196 ? 57.896 -30.509 -29.082 1.00 50.69 196 LYS A CA 1
ATOM 1519 C C . LYS A 1 196 ? 57.273 -31.252 -27.906 1.00 50.69 196 LYS A C 1
ATOM 1521 O O . LYS A 1 196 ? 57.755 -31.086 -26.788 1.00 50.69 196 LYS A O 1
ATOM 1526 N N . ALA A 1 197 ? 56.227 -32.038 -28.154 1.00 46.41 197 ALA A N 1
ATOM 1527 C CA . ALA A 1 197 ? 55.631 -32.889 -27.135 1.00 46.41 197 ALA A CA 1
ATOM 1528 C C . ALA A 1 197 ? 56.729 -33.788 -26.547 1.00 46.41 197 ALA A C 1
ATOM 1530 O O . ALA A 1 197 ? 57.182 -34.740 -27.184 1.00 46.41 197 ALA A O 1
ATOM 1531 N N . VAL A 1 198 ? 57.213 -33.426 -25.363 1.00 60.66 198 VAL A N 1
ATOM 1532 C CA . VAL A 1 198 ? 58.078 -34.278 -24.559 1.00 60.66 198 VAL A CA 1
ATOM 1533 C C . VAL A 1 198 ? 57.169 -35.366 -24.007 1.00 60.66 198 VAL A C 1
ATOM 1535 O O . VAL A 1 198 ? 56.100 -35.071 -23.471 1.00 60.66 198 VAL A O 1
ATOM 1538 N N . ARG A 1 199 ? 57.555 -36.633 -24.190 1.00 58.41 199 ARG A N 1
ATOM 1539 C CA . ARG A 1 199 ? 56.936 -37.724 -23.438 1.00 58.41 199 ARG A CA 1
ATOM 1540 C C . ARG A 1 199 ? 57.317 -37.494 -21.981 1.00 58.41 199 ARG A C 1
ATOM 154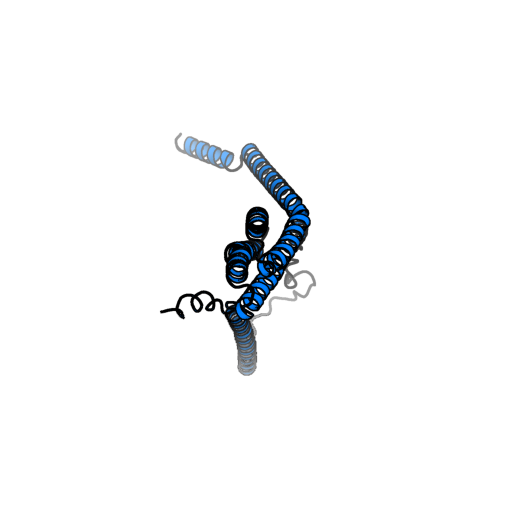2 O O . ARG A 1 199 ? 58.477 -37.680 -21.632 1.00 58.41 199 ARG A O 1
ATOM 1549 N N . LEU A 1 200 ? 56.362 -36.990 -21.206 1.00 55.47 200 LEU A N 1
ATOM 1550 C CA . LEU A 1 200 ? 56.487 -36.850 -19.762 1.00 55.47 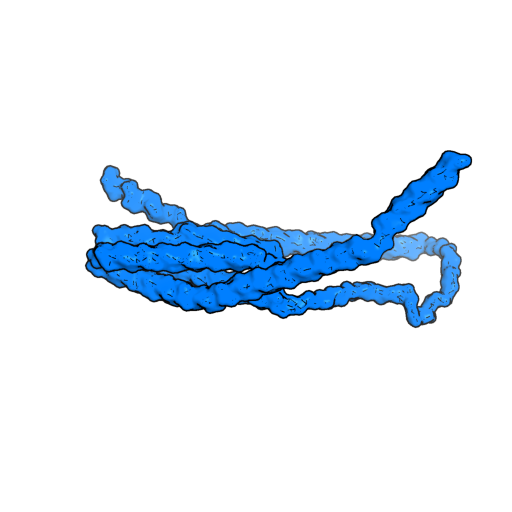200 LEU A CA 1
ATOM 1551 C C . LEU A 1 200 ? 56.737 -38.240 -19.182 1.00 55.47 200 LEU A C 1
ATOM 1553 O O . LEU A 1 200 ? 56.075 -39.198 -19.594 1.00 55.47 200 LEU A O 1
ATOM 1557 N N . ASP A 1 201 ? 57.715 -38.343 -18.288 1.00 68.56 201 ASP A N 1
ATOM 1558 C CA . ASP A 1 201 ? 57.965 -39.592 -17.578 1.00 6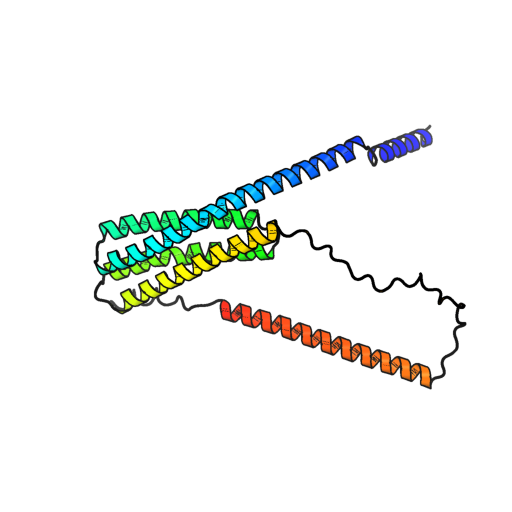8.56 201 ASP A CA 1
ATOM 1559 C C . ASP A 1 201 ? 56.765 -39.915 -16.674 1.00 68.56 201 ASP A C 1
ATOM 1561 O O . ASP A 1 201 ? 55.977 -39.039 -16.303 1.00 68.56 201 ASP A O 1
ATOM 1565 N N . THR A 1 202 ? 56.605 -41.190 -16.347 1.00 73.00 202 THR A N 1
ATOM 1566 C CA . THR A 1 202 ? 55.429 -41.739 -15.656 1.00 73.00 202 THR A CA 1
ATOM 1567 C C . THR A 1 202 ? 55.161 -41.008 -14.332 1.00 73.00 202 THR A C 1
ATOM 1569 O O . THR A 1 202 ? 54.014 -40.709 -14.006 1.00 73.00 202 THR A O 1
ATOM 1572 N N . GLU A 1 203 ? 56.220 -40.605 -13.625 1.00 73.88 203 GLU A N 1
ATOM 1573 C CA . GLU A 1 203 ? 56.146 -39.851 -12.367 1.00 73.88 203 GLU A CA 1
ATOM 1574 C C . GLU A 1 203 ? 55.602 -38.416 -12.549 1.00 73.88 203 GLU A C 1
ATOM 1576 O O . GLU A 1 203 ? 54.824 -37.920 -11.730 1.00 73.88 203 GLU A O 1
ATOM 1581 N N . GLU A 1 204 ? 55.939 -37.740 -13.653 1.00 73.69 204 GLU A N 1
ATOM 1582 C CA . GLU A 1 204 ? 55.407 -36.404 -13.951 1.00 73.69 204 GLU A CA 1
ATOM 1583 C C . GLU A 1 204 ? 53.931 -36.464 -14.363 1.00 73.69 204 GLU A C 1
ATOM 1585 O O . GLU A 1 204 ? 53.142 -35.595 -13.979 1.00 73.69 204 GLU A O 1
ATOM 1590 N N . GLN A 1 205 ? 53.533 -37.509 -15.098 1.00 72.75 205 GLN A N 1
ATOM 1591 C CA . GLN A 1 205 ? 52.129 -37.738 -15.447 1.00 72.75 205 GLN A CA 1
ATOM 1592 C C . GLN A 1 205 ? 51.274 -38.007 -14.206 1.00 72.75 205 GLN A C 1
ATOM 1594 O O . GLN A 1 205 ? 50.180 -37.449 -14.092 1.00 72.75 205 GLN A O 1
ATOM 1599 N N . GLU A 1 206 ? 51.778 -38.790 -13.251 1.00 74.94 206 GLU A N 1
ATOM 1600 C CA . GLU A 1 206 ? 51.098 -39.038 -11.977 1.00 74.94 206 GLU A CA 1
ATOM 1601 C C . GLU A 1 206 ? 50.949 -37.762 -11.146 1.00 74.94 206 GLU A C 1
ATOM 1603 O O . GLU A 1 206 ? 49.880 -37.506 -10.587 1.00 74.94 206 GLU A O 1
ATOM 1608 N N . LYS A 1 207 ? 51.976 -36.907 -11.113 1.00 76.94 207 LYS A N 1
ATOM 1609 C CA . LYS A 1 207 ? 51.917 -35.638 -10.378 1.00 76.94 207 LYS A CA 1
ATOM 1610 C C . LYS A 1 207 ? 50.880 -34.679 -10.967 1.00 76.94 207 LYS A C 1
ATOM 1612 O O . LYS A 1 207 ? 50.128 -34.057 -10.218 1.00 76.94 207 LYS A O 1
ATOM 1617 N N . ILE A 1 208 ? 50.787 -34.606 -12.297 1.00 74.69 208 ILE A N 1
ATOM 1618 C CA . ILE A 1 208 ? 49.765 -33.807 -12.991 1.00 74.69 208 ILE A CA 1
ATOM 1619 C C . ILE A 1 208 ? 48.369 -34.391 -12.753 1.00 74.69 208 ILE A C 1
ATOM 1621 O O . ILE A 1 208 ? 47.434 -33.640 -12.474 1.00 74.69 208 ILE A O 1
ATOM 1625 N N . ALA A 1 209 ? 48.221 -35.717 -12.815 1.00 78.88 209 ALA A N 1
ATOM 1626 C CA . ALA A 1 209 ? 46.955 -36.382 -12.526 1.00 78.88 209 ALA A CA 1
ATOM 1627 C C . ALA A 1 209 ? 46.497 -36.119 -11.083 1.00 78.88 209 ALA A C 1
ATOM 1629 O O . ALA A 1 209 ? 45.327 -35.807 -10.857 1.00 78.88 209 ALA A O 1
ATOM 1630 N N . LYS A 1 210 ? 47.425 -36.163 -10.120 1.00 85.00 210 LYS A N 1
ATOM 1631 C CA . LYS A 1 210 ? 47.154 -35.875 -8.709 1.00 85.00 210 LYS A CA 1
ATOM 1632 C C . LYS A 1 210 ? 46.735 -34.422 -8.490 1.00 85.00 210 LYS A C 1
ATOM 1634 O O . LYS A 1 210 ? 45.684 -34.192 -7.902 1.00 85.00 210 LYS A O 1
ATOM 1639 N N . SER A 1 211 ? 47.480 -33.449 -9.018 1.00 78.56 211 SER A N 1
ATOM 1640 C CA . SER A 1 211 ? 47.094 -32.034 -8.907 1.00 78.56 211 SER A CA 1
ATOM 1641 C C . SER A 1 211 ? 45.772 -31.730 -9.620 1.00 78.56 211 SER A C 1
ATOM 1643 O O . SER A 1 211 ? 44.977 -30.934 -9.128 1.00 78.56 211 SER A O 1
ATOM 1645 N N . GLY A 1 212 ? 45.488 -32.390 -10.748 1.00 82.56 212 GLY A N 1
ATOM 1646 C CA . GLY A 1 212 ? 44.197 -32.272 -11.428 1.00 82.56 212 GLY A CA 1
ATOM 1647 C C . GLY A 1 212 ? 43.033 -32.829 -10.602 1.00 82.56 212 GLY A C 1
ATOM 1648 O O . GLY A 1 212 ? 41.931 -32.286 -10.654 1.00 82.56 212 GLY A O 1
ATOM 1649 N N . LEU A 1 213 ? 43.269 -33.888 -9.824 1.00 77.75 213 LEU A N 1
ATOM 1650 C CA . LEU A 1 213 ? 42.276 -34.456 -8.915 1.00 77.75 213 LEU A CA 1
ATOM 1651 C C . LEU A 1 213 ? 42.053 -33.570 -7.683 1.00 77.75 213 LEU A C 1
ATOM 1653 O O . LEU A 1 213 ? 40.907 -33.331 -7.315 1.00 77.75 213 LEU A O 1
ATOM 1657 N N . GLU A 1 214 ? 43.124 -33.035 -7.092 1.00 82.25 214 GLU A N 1
ATOM 1658 C CA . GLU A 1 214 ? 43.041 -32.078 -5.980 1.00 82.25 214 GLU A CA 1
ATOM 1659 C C . GLU A 1 214 ? 42.266 -30.822 -6.393 1.00 82.25 214 GLU A C 1
ATOM 1661 O O . GLU A 1 214 ? 41.372 -30.387 -5.675 1.00 82.25 214 GLU A O 1
ATOM 1666 N N . MET A 1 215 ? 42.510 -30.294 -7.597 1.00 79.06 215 MET A N 1
ATOM 1667 C CA . MET A 1 215 ? 41.761 -29.146 -8.111 1.00 79.06 215 MET A CA 1
ATOM 1668 C C . MET A 1 215 ? 40.266 -29.454 -8.274 1.00 79.06 215 MET A C 1
ATOM 1670 O O . MET A 1 215 ? 39.435 -28.621 -7.928 1.00 79.06 215 MET A O 1
ATOM 1674 N N . LYS A 1 216 ? 39.910 -30.662 -8.738 1.00 79.88 216 LYS A N 1
ATOM 1675 C CA . LYS A 1 216 ? 38.506 -31.102 -8.828 1.00 79.88 216 LYS A CA 1
ATOM 1676 C C . LYS A 1 216 ? 37.843 -31.232 -7.458 1.00 79.88 216 LYS A C 1
ATOM 1678 O O . LYS A 1 216 ? 36.673 -30.888 -7.338 1.00 79.88 216 LYS A O 1
ATOM 1683 N N . LEU A 1 217 ? 38.568 -31.718 -6.450 1.00 76.25 217 LEU A N 1
ATOM 1684 C CA . LEU A 1 217 ? 38.065 -31.801 -5.077 1.00 76.25 217 LEU A CA 1
ATOM 1685 C C . LEU A 1 217 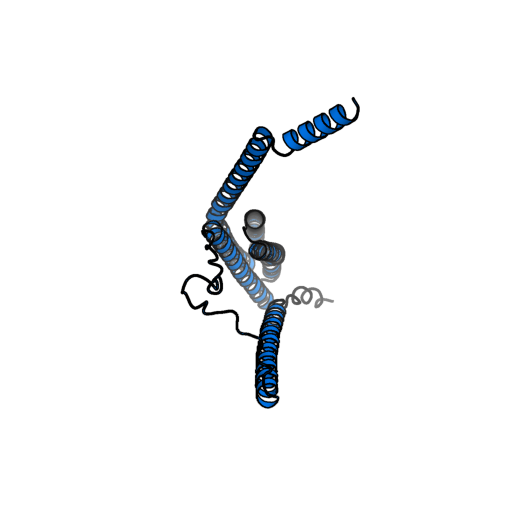? 37.808 -30.403 -4.506 1.00 76.25 217 LEU A C 1
ATOM 1687 O O . LEU A 1 217 ? 36.728 -30.162 -3.985 1.00 76.25 217 LEU A O 1
ATOM 1691 N N . ILE A 1 218 ? 38.734 -29.464 -4.716 1.00 72.69 218 ILE A N 1
ATOM 1692 C CA . ILE A 1 218 ? 38.575 -28.067 -4.286 1.00 72.69 218 ILE A CA 1
ATOM 1693 C C . ILE A 1 218 ? 37.379 -27.401 -4.990 1.00 72.69 218 ILE A C 1
ATOM 1695 O O . ILE A 1 218 ? 36.599 -26.703 -4.349 1.00 72.69 218 ILE A O 1
ATOM 1699 N N . THR A 1 219 ? 37.190 -27.629 -6.297 1.00 71.19 219 THR A N 1
ATOM 1700 C CA . THR A 1 219 ? 36.000 -27.129 -7.014 1.00 71.19 219 THR A CA 1
ATOM 1701 C C . THR A 1 219 ? 34.714 -27.757 -6.473 1.00 71.19 219 THR A C 1
ATOM 1703 O O . THR A 1 219 ? 33.744 -27.047 -6.241 1.00 71.19 219 THR A O 1
ATOM 1706 N N . SER A 1 220 ? 34.720 -29.063 -6.194 1.00 76.50 220 SER A N 1
ATOM 1707 C CA . SER A 1 220 ? 33.562 -29.766 -5.634 1.00 76.50 220 SER A CA 1
ATOM 1708 C C . SER A 1 220 ? 33.195 -29.293 -4.224 1.00 76.50 220 SER A C 1
ATOM 1710 O O . SER A 1 220 ? 32.012 -29.273 -3.893 1.00 76.50 220 SER A O 1
ATOM 1712 N N . GLU A 1 221 ? 34.173 -28.942 -3.386 1.00 74.00 221 GLU A N 1
ATOM 1713 C CA . GLU A 1 221 ? 33.926 -28.385 -2.050 1.00 74.00 221 GLU A CA 1
ATOM 1714 C C . GLU A 1 221 ? 33.304 -26.987 -2.136 1.00 74.00 221 GLU A C 1
ATOM 1716 O O . GLU A 1 221 ? 32.336 -26.706 -1.433 1.00 74.00 221 GLU A O 1
ATOM 1721 N N . MET A 1 222 ? 33.797 -26.146 -3.050 1.00 77.25 222 MET A N 1
ATOM 1722 C CA . MET A 1 222 ? 33.257 -24.807 -3.304 1.00 77.25 222 MET A CA 1
ATOM 1723 C C . MET A 1 222 ? 31.816 -24.846 -3.843 1.00 77.25 222 MET A C 1
ATOM 1725 O O . MET A 1 222 ? 30.975 -24.052 -3.412 1.00 77.25 222 MET A O 1
ATOM 1729 N N . ASP A 1 223 ? 31.516 -25.774 -4.754 1.00 76.00 223 ASP A N 1
ATOM 1730 C CA . ASP A 1 223 ? 30.161 -25.964 -5.285 1.00 76.00 223 ASP A CA 1
ATOM 1731 C C . ASP A 1 223 ? 29.203 -26.427 -4.169 1.00 76.00 223 ASP A C 1
ATOM 1733 O O . ASP A 1 223 ? 28.144 -25.833 -3.970 1.00 76.00 223 ASP A O 1
ATOM 1737 N N . ALA A 1 224 ? 29.620 -27.397 -3.345 1.00 73.94 224 ALA A N 1
ATOM 1738 C CA . ALA A 1 224 ? 28.829 -27.874 -2.208 1.00 73.94 224 ALA A CA 1
ATOM 1739 C C . ALA A 1 224 ? 28.621 -26.804 -1.119 1.00 73.94 224 ALA A C 1
ATOM 1741 O O . ALA A 1 224 ? 27.595 -26.791 -0.435 1.00 73.94 224 ALA A O 1
ATOM 1742 N N . GLU A 1 225 ? 29.591 -25.911 -0.920 1.00 70.19 225 GLU A N 1
ATOM 1743 C CA . GLU A 1 225 ? 29.458 -24.782 -0.001 1.00 70.19 225 GLU A CA 1
ATOM 1744 C C . GLU A 1 225 ? 28.490 -23.726 -0.556 1.00 70.19 225 GLU A C 1
ATOM 1746 O O . GLU A 1 225 ? 27.650 -23.221 0.187 1.00 70.19 225 GLU A O 1
ATOM 1751 N N . THR A 1 226 ? 28.519 -23.469 -1.868 1.00 67.12 226 THR A N 1
ATOM 1752 C CA . THR A 1 226 ? 27.575 -22.571 -2.559 1.00 67.12 226 THR A CA 1
ATOM 1753 C C . THR A 1 226 ? 26.130 -23.064 -2.447 1.00 67.12 226 THR A C 1
ATOM 1755 O O . THR A 1 226 ? 25.235 -22.271 -2.143 1.00 67.12 226 THR A O 1
ATOM 1758 N N . ASP A 1 227 ? 25.897 -24.368 -2.602 1.00 68.69 227 ASP A N 1
ATOM 1759 C CA . ASP A 1 227 ? 24.565 -24.970 -2.466 1.00 68.69 227 ASP A CA 1
ATOM 1760 C C . ASP A 1 227 ? 24.006 -24.826 -1.038 1.00 68.69 227 ASP A C 1
ATOM 1762 O O . ASP A 1 227 ? 22.831 -24.499 -0.855 1.00 68.69 227 ASP A O 1
ATOM 1766 N N . LYS A 1 228 ? 24.853 -24.952 -0.005 1.00 69.69 228 LYS A N 1
ATOM 1767 C CA . LYS A 1 228 ? 24.449 -24.720 1.396 1.00 69.69 228 LYS A CA 1
ATOM 1768 C C . LYS A 1 228 ? 24.013 -23.279 1.652 1.00 69.69 228 LYS A C 1
ATOM 1770 O O . LYS A 1 228 ? 23.081 -23.049 2.425 1.00 69.69 228 LYS A O 1
ATOM 1775 N N . TRP A 1 229 ? 24.662 -22.303 1.016 1.00 64.31 229 TRP A N 1
ATOM 1776 C CA . TRP A 1 229 ? 24.239 -20.903 1.106 1.00 64.31 229 TRP A CA 1
ATOM 1777 C C . TRP A 1 229 ? 22.890 -20.674 0.417 1.00 64.31 229 TRP A C 1
ATOM 1779 O O . TRP A 1 229 ? 22.064 -19.935 0.954 1.00 64.31 229 TRP A O 1
ATOM 1789 N N . GLN A 1 230 ? 22.622 -21.340 -0.712 1.00 56.50 230 GLN A N 1
ATOM 1790 C CA . GLN A 1 230 ? 21.321 -21.265 -1.388 1.00 56.50 230 GLN A CA 1
ATOM 1791 C C . GLN A 1 230 ? 20.193 -21.889 -0.552 1.00 56.50 230 GLN A C 1
ATOM 1793 O O . GLN A 1 230 ? 19.118 -21.295 -0.444 1.00 56.50 230 GLN A O 1
ATOM 1798 N N . GLU A 1 231 ? 20.450 -23.031 0.092 1.00 53.25 231 GLU A N 1
ATOM 1799 C CA . GLU A 1 231 ? 19.482 -23.740 0.941 1.00 53.25 231 GLU A CA 1
ATOM 1800 C C . GLU A 1 231 ? 19.180 -22.981 2.249 1.00 53.25 231 GLU A C 1
ATOM 1802 O O . GLU A 1 231 ? 18.032 -22.892 2.692 1.00 53.25 231 GLU A O 1
ATOM 1807 N N . SER A 1 232 ? 20.196 -22.336 2.833 1.00 50.69 232 SER A N 1
ATOM 1808 C CA . SER A 1 232 ? 20.030 -21.461 4.001 1.00 50.69 232 SER A CA 1
ATOM 1809 C C . SER A 1 232 ? 19.209 -20.209 3.658 1.00 50.69 232 SER A C 1
ATOM 1811 O O . SER A 1 232 ? 18.336 -19.804 4.427 1.00 50.69 232 SER A O 1
ATOM 1813 N N . ASN A 1 233 ? 19.392 -19.641 2.459 1.00 46.06 233 ASN A N 1
ATOM 1814 C CA . ASN A 1 233 ? 18.578 -18.517 1.985 1.00 46.06 233 ASN A CA 1
ATOM 1815 C C . ASN A 1 233 ? 17.107 -18.918 1.766 1.00 46.06 233 ASN A C 1
ATOM 1817 O O . ASN A 1 233 ? 16.204 -18.161 2.122 1.00 46.06 233 ASN A O 1
ATOM 1821 N N . THR A 1 234 ? 16.849 -20.131 1.263 1.00 50.31 234 THR A N 1
ATOM 1822 C CA . THR A 1 234 ? 15.478 -20.648 1.082 1.00 50.31 234 THR A CA 1
ATOM 1823 C C . THR A 1 234 ? 14.792 -20.972 2.413 1.00 50.31 234 THR A C 1
ATOM 1825 O O . THR A 1 234 ? 13.590 -20.737 2.550 1.00 50.31 234 THR A O 1
ATOM 1828 N N . GLN A 1 235 ? 15.529 -21.440 3.428 1.00 44.91 235 GLN A N 1
ATOM 1829 C CA . GLN A 1 235 ? 14.983 -21.610 4.783 1.00 44.91 235 GLN A CA 1
ATOM 1830 C C . GLN A 1 235 ? 14.670 -20.268 5.460 1.00 44.91 235 GLN A C 1
ATOM 1832 O O . GLN A 1 235 ? 13.615 -20.126 6.080 1.00 44.91 235 GLN A O 1
ATOM 1837 N N . VAL A 1 236 ? 15.527 -19.255 5.302 1.00 49.56 236 VAL A N 1
ATOM 1838 C CA . VAL A 1 236 ? 15.283 -17.904 5.841 1.00 49.56 236 VAL A CA 1
ATOM 1839 C C . VAL A 1 236 ? 14.076 -17.237 5.163 1.00 49.56 236 VAL A C 1
ATOM 1841 O O . VAL A 1 236 ? 13.299 -16.551 5.832 1.00 49.56 236 VAL A O 1
ATOM 1844 N N . GLU A 1 237 ? 13.848 -17.484 3.871 1.00 45.66 237 GLU A N 1
ATOM 1845 C CA . GLU A 1 237 ? 12.644 -17.033 3.158 1.00 45.66 237 GLU A CA 1
ATOM 1846 C C . GLU A 1 237 ? 11.364 -17.778 3.577 1.00 45.66 237 GLU A C 1
ATOM 1848 O O . GLU A 1 237 ? 10.283 -17.183 3.581 1.00 45.66 237 GLU A O 1
ATOM 1853 N N . ALA A 1 238 ? 11.456 -19.050 3.980 1.00 42.19 238 ALA A N 1
ATOM 1854 C CA . ALA A 1 238 ? 10.316 -19.820 4.486 1.00 42.19 238 ALA A CA 1
ATOM 1855 C C . ALA A 1 238 ? 9.892 -19.390 5.904 1.00 42.19 238 ALA A C 1
ATOM 1857 O O . ALA A 1 238 ? 8.697 -19.328 6.197 1.00 42.19 238 ALA A O 1
ATOM 1858 N N . VAL A 1 239 ? 10.846 -19.021 6.767 1.00 43.12 239 VAL A N 1
ATOM 1859 C CA . VAL A 1 239 ? 10.573 -18.549 8.140 1.00 43.12 239 VAL A CA 1
ATOM 1860 C C . VAL A 1 239 ? 9.963 -17.139 8.159 1.00 43.12 239 VAL A C 1
ATOM 1862 O O . VAL A 1 239 ? 9.200 -16.810 9.063 1.00 43.12 239 VAL A O 1
ATOM 1865 N N . ARG A 1 240 ? 10.205 -16.312 7.132 1.00 43.25 240 ARG A N 1
ATOM 1866 C CA . ARG A 1 240 ? 9.581 -14.980 6.994 1.00 43.25 240 ARG A CA 1
ATOM 1867 C C . ARG A 1 240 ? 8.146 -15.000 6.447 1.00 43.25 240 ARG A C 1
ATOM 1869 O O . ARG A 1 240 ? 7.532 -13.940 6.358 1.00 43.25 240 ARG A O 1
ATOM 1876 N N . LYS A 1 241 ? 7.591 -16.163 6.078 1.00 43.53 241 LYS A N 1
ATOM 1877 C CA . LYS A 1 241 ? 6.281 -16.255 5.402 1.00 43.53 241 LYS A CA 1
ATOM 1878 C C . LYS A 1 241 ? 5.042 -16.351 6.296 1.00 43.53 241 LYS A C 1
ATOM 1880 O O . LYS A 1 241 ? 3.951 -16.375 5.738 1.00 43.53 241 LYS A O 1
ATOM 1885 N N . PHE A 1 242 ? 5.144 -16.339 7.627 1.00 32.19 242 PHE A N 1
ATOM 1886 C CA . PHE A 1 242 ? 3.943 -16.365 8.478 1.00 32.19 242 PHE A CA 1
ATOM 1887 C C . PHE A 1 242 ? 4.107 -15.622 9.815 1.00 32.19 242 PHE A C 1
ATOM 1889 O O . PHE A 1 242 ? 4.733 -16.155 10.730 1.00 32.19 242 PHE A O 1
ATOM 1896 N N . PRO A 1 243 ? 3.459 -14.458 10.005 1.00 43.16 243 PRO A N 1
ATOM 1897 C CA . PRO A 1 243 ? 2.850 -14.111 11.282 1.00 43.16 243 PRO A CA 1
ATOM 1898 C C . PRO A 1 243 ? 1.457 -14.781 11.405 1.00 43.16 243 PRO A C 1
ATOM 1900 O O . PRO A 1 243 ? 0.784 -15.007 10.396 1.00 43.16 243 PRO A O 1
ATOM 1903 N N . PRO A 1 244 ? 1.010 -15.144 12.621 1.00 45.28 244 PRO A N 1
ATOM 1904 C CA . PRO A 1 244 ? -0.153 -15.999 12.837 1.00 45.28 244 PRO A CA 1
ATOM 1905 C C . PRO A 1 244 ? -1.460 -15.201 12.731 1.00 45.28 244 PRO A C 1
ATOM 1907 O O . PRO A 1 244 ? -1.998 -14.723 13.724 1.00 45.28 244 PRO A O 1
ATOM 1910 N N . CYS A 1 245 ? -2.028 -15.094 11.534 1.00 42.03 245 CYS A N 1
ATOM 1911 C CA . CYS A 1 245 ? -3.410 -14.641 11.366 1.00 42.03 245 CYS A CA 1
ATOM 1912 C C . CYS A 1 245 ? -4.369 -15.842 11.422 1.00 42.03 245 CYS A C 1
ATOM 1914 O O . CYS A 1 245 ? -4.968 -16.210 10.419 1.00 42.03 245 CYS A O 1
ATOM 1916 N N . VAL A 1 246 ? -4.500 -16.464 12.599 1.00 43.62 246 VAL A N 1
ATOM 1917 C CA . VAL A 1 246 ? -5.588 -17.425 12.910 1.00 43.62 246 VAL A CA 1
ATOM 1918 C C . VAL A 1 246 ? -6.474 -16.895 14.051 1.00 43.62 246 VAL A C 1
ATOM 1920 O O . VAL A 1 246 ? -7.231 -17.629 14.669 1.00 43.62 246 VAL A O 1
ATOM 1923 N N . PHE A 1 247 ? -6.401 -15.596 14.362 1.00 41.50 247 PHE A N 1
ATOM 1924 C CA . PHE A 1 247 ? -7.143 -15.025 15.495 1.00 41.50 247 PHE A CA 1
ATOM 1925 C C . PHE A 1 247 ? -8.515 -14.436 15.125 1.00 41.50 247 PHE A C 1
ATOM 1927 O O . PHE A 1 247 ? -9.327 -14.179 16.010 1.00 41.50 247 PHE A O 1
ATOM 1934 N N . SER A 1 248 ? -8.830 -14.268 13.835 1.00 39.25 248 SER A N 1
ATOM 1935 C CA . SER A 1 248 ? -10.135 -13.746 13.403 1.00 39.25 248 SER A CA 1
ATOM 1936 C C . SER A 1 248 ? -11.264 -14.787 13.414 1.00 39.25 248 SER A C 1
ATOM 1938 O O . SER A 1 248 ? -12.426 -14.394 13.448 1.00 39.25 248 SER A O 1
ATOM 1940 N N . GLU A 1 249 ? -10.962 -16.090 13.453 1.00 38.16 249 GLU A N 1
ATOM 1941 C CA . GLU A 1 249 ? -11.984 -17.153 13.532 1.00 38.16 249 GLU A CA 1
ATOM 1942 C C . GLU A 1 249 ? -12.377 -17.545 14.968 1.00 38.16 249 GLU A C 1
ATOM 1944 O O . GLU A 1 249 ? -13.385 -18.221 15.162 1.00 38.16 249 GLU A O 1
ATOM 1949 N N . ILE A 1 250 ? -11.648 -17.092 15.996 1.00 39.56 250 ILE A N 1
ATOM 1950 C CA . ILE A 1 250 ? -11.889 -17.531 17.384 1.00 39.56 250 ILE A CA 1
ATOM 1951 C C . ILE A 1 250 ? -12.973 -16.695 18.090 1.00 39.56 250 ILE A C 1
ATOM 1953 O O . ILE A 1 250 ? -13.682 -17.212 18.945 1.00 39.56 250 ILE A O 1
ATOM 1957 N N . ILE A 1 251 ? -13.211 -15.443 17.689 1.00 39.72 251 ILE A N 1
ATOM 1958 C CA . ILE A 1 251 ? -14.180 -14.571 18.387 1.00 39.72 251 ILE A CA 1
ATOM 1959 C C . ILE A 1 251 ? -15.646 -14.825 17.971 1.00 39.72 251 ILE A C 1
ATOM 1961 O O . ILE A 1 251 ? -16.563 -14.368 18.647 1.00 39.72 251 ILE A O 1
ATOM 1965 N N . VAL A 1 252 ? -15.907 -15.595 16.906 1.00 44.94 252 VAL A N 1
ATOM 1966 C CA . VAL A 1 252 ? -17.286 -15.890 16.455 1.00 44.94 252 VAL A CA 1
ATOM 1967 C C . VAL A 1 252 ? -17.849 -17.191 17.051 1.00 44.94 252 VAL A C 1
ATOM 1969 O O . VAL A 1 252 ? -19.063 -17.364 17.080 1.00 44.94 252 VAL A O 1
ATOM 1972 N N . ASN A 1 253 ? -17.010 -18.080 17.595 1.00 34.44 253 ASN A N 1
ATOM 1973 C CA . ASN A 1 253 ? -17.441 -19.410 18.058 1.00 34.44 253 ASN A CA 1
ATOM 1974 C C . ASN A 1 253 ? -17.565 -19.577 19.583 1.00 34.44 253 ASN A C 1
ATOM 1976 O O . ASN A 1 253 ? -17.809 -20.688 20.041 1.00 34.44 253 ASN A O 1
ATOM 1980 N N . GLU A 1 254 ? -17.459 -18.507 20.375 1.00 39.03 254 GLU A N 1
ATOM 1981 C CA . GLU A 1 254 ? -17.596 -18.579 21.843 1.00 39.03 254 GLU A CA 1
ATOM 1982 C C . GLU A 1 254 ? -18.853 -17.857 22.365 1.00 39.03 254 GLU A C 1
ATOM 1984 O O . GLU A 1 254 ? -18.820 -17.177 23.388 1.00 39.03 254 GLU A O 1
ATOM 1989 N N . GLN A 1 255 ? -19.973 -17.979 21.639 1.00 42.31 255 GLN A N 1
ATOM 1990 C CA . GLN A 1 255 ? -21.316 -17.571 22.094 1.00 42.31 255 GLN A CA 1
ATOM 1991 C C . GLN A 1 255 ? -22.435 -18.507 21.585 1.00 42.31 255 GLN A C 1
ATOM 1993 O O . GLN A 1 255 ? -23.519 -18.043 21.228 1.00 42.31 255 GLN A O 1
ATOM 1998 N N . ASN A 1 256 ? -22.198 -19.823 21.551 1.00 38.56 256 ASN A N 1
ATOM 1999 C CA . ASN A 1 256 ? -23.280 -20.808 21.423 1.00 38.56 256 ASN A CA 1
ATOM 2000 C C . ASN A 1 256 ? -23.042 -22.024 22.320 1.00 38.56 256 ASN A C 1
ATOM 2002 O O . ASN A 1 256 ? -21.936 -22.600 22.226 1.00 38.56 256 ASN A O 1
#

Radius of gyration: 32.31 Å; chains: 1; bounding box: 83×54×97 Å